Protein AF-A0AAP0J6S5-F1 (afdb_monomer)

Foldseek 3Di:
DQWDWDADDDDDDADDQDDLVPDPDDDPVSVVSVLSNQVVVLVLVQLQCQLVVPPDDRPCVSDPNSVVCVCVQAHAHDHDDDQDADPDPVGPVVRVVSVVSVVSNVSRDYDHDTDIDRPPVRVVVVVVVVVVVVVVVVVVVPPPPCDPVNVVVVVVVVVVVVVVVVVVVVVVVVVVVVVVVVVVVVVVVPPDDDDDDPPPPPPDDDPDPDDPDDDDDPDDPDDDDDDD

pLDDT: mean 77.02, std 19.6, range [33.53, 97.12]

Nearest PDB structures (foldseek):
  2kin-assembly1_B  TM=8.429E-01  e=1.029E-07  Rattus norvegicus
  3kin-assembly1_B  TM=7.339E-01  e=3.667E-08  Rattus norvegicus
  2y65-assembly3_D  TM=8.883E-01  e=2.277E-06  Drosophila melanogaster
  7wrg-assembly2_B  TM=6.174E-01  e=8.651E-07  Caenorhabditis elegans
  7wrg-assembly1_A  TM=5.533E-01  e=3.740E-07  Caenorhabditis elegans

Solvent-accessible surface area (backbone atoms only — not comparable to full-atom values): 14388 Å² total; per-residue (Å²): 135,66,61,39,80,60,81,89,80,89,87,83,88,76,78,82,89,70,59,63,89,78,49,96,56,66,69,73,56,36,58,51,41,52,57,59,46,46,37,56,51,49,44,56,49,42,36,54,42,48,33,66,69,57,92,65,94,71,67,37,78,82,25,74,62,37,49,72,42,39,42,54,63,57,25,64,29,88,69,85,85,88,85,88,72,60,91,50,81,93,35,48,69,58,34,51,52,53,52,55,48,49,62,31,47,72,50,43,63,54,58,63,68,88,45,72,41,67,30,68,72,52,45,51,56,48,53,52,51,51,50,54,52,51,52,50,53,55,61,69,61,54,83,76,77,66,45,76,62,52,59,51,49,50,54,54,47,52,53,50,49,57,52,50,52,54,51,52,51,52,53,49,52,51,50,51,53,53,48,52,50,50,51,54,51,55,62,64,61,69,80,66,83,96,83,84,89,87,77,84,87,80,82,81,78,73,81,70,83,79,73,89,71,92,76,82,83,90,74,85,81,81,81,82,80,83,82,130

Organism: NCBI:txid152371

InterPro domains:
  IPR001752 Kinesin motor domain [PF00225] (9-108)
  IPR001752 Kinesin motor domain [PR00380] (8-26)
  IPR001752 Kinesin motor domain [PR00380] (58-79)
  IPR001752 Kinesin motor domain [PS50067] (1-108)
  IPR001752 Kinesin motor domain [SM00129] (1-116)
  IPR027417 P-loop containing nucleoside triphosphate hydrolase [SSF52540] (9-139)
  IPR027640 Kinesin-like protein [PTHR47968] (10-186)
  IPR036961 Kinesin motor domain superfamily [G3DSA:3.40.850.10] (3-139)

Structure (mmCIF, N/CA/C/O backbone):
data_AF-A0AAP0J6S5-F1
#
_entry.id   AF-A0AAP0J6S5-F1
#
loop_
_atom_site.group_PDB
_atom_site.id
_atom_site.type_symbol
_atom_site.label_atom_id
_atom_site.label_alt_id
_atom_site.label_comp_id
_atom_site.label_asym_id
_atom_site.label_entity_id
_atom_site.label_seq_id
_atom_site.pdbx_PDB_ins_code
_atom_site.Cartn_x
_atom_site.Cartn_y
_atom_site.Cartn_z
_atom_site.occupancy
_atom_site.B_iso_or_equiv
_atom_site.auth_seq_id
_atom_site.auth_comp_id
_atom_site.auth_asym_id
_atom_site.auth_atom_id
_atom_site.pdbx_PDB_model_num
ATOM 1 N N . MET A 1 1 ? -30.352 -10.388 6.820 1.00 52.00 1 MET A N 1
ATOM 2 C CA . MET A 1 1 ? -28.940 -9.959 6.721 1.00 52.00 1 MET A CA 1
ATOM 3 C C . MET A 1 1 ? -28.949 -8.515 6.241 1.00 52.00 1 MET A C 1
ATOM 5 O O . MET A 1 1 ? -29.496 -8.277 5.178 1.00 52.00 1 MET A O 1
ATOM 9 N N . ASN A 1 2 ? -28.459 -7.559 7.039 1.00 66.94 2 ASN A N 1
ATOM 10 C CA . ASN A 1 2 ? -28.538 -6.112 6.738 1.00 66.94 2 ASN A CA 1
ATOM 11 C C . ASN A 1 2 ? -27.179 -5.512 6.313 1.00 66.94 2 ASN A C 1
ATOM 13 O O . ASN A 1 2 ? -26.946 -4.315 6.504 1.00 66.94 2 ASN A O 1
ATOM 17 N N . GLY A 1 3 ? -26.273 -6.357 5.817 1.00 71.44 3 GLY A N 1
ATOM 18 C CA . GLY A 1 3 ? -24.952 -5.948 5.349 1.00 71.44 3 GLY A CA 1
ATOM 19 C C . GLY A 1 3 ? -24.980 -5.514 3.884 1.00 71.44 3 GLY A C 1
ATOM 20 O O . GLY A 1 3 ? -25.708 -6.101 3.086 1.00 71.44 3 GLY A O 1
ATOM 21 N N . VAL A 1 4 ? -24.193 -4.495 3.556 1.00 79.94 4 VAL A N 1
ATOM 22 C CA . VAL A 1 4 ? -23.839 -4.064 2.200 1.00 79.94 4 VAL A CA 1
ATOM 23 C C . VAL A 1 4 ? -22.389 -4.476 1.960 1.00 79.94 4 VAL A C 1
ATOM 25 O O . VAL A 1 4 ? -21.568 -4.433 2.876 1.00 79.94 4 VAL A O 1
ATOM 28 N N . PHE A 1 5 ? -22.088 -4.916 0.743 1.00 84.06 5 PHE A N 1
ATOM 29 C CA . PHE A 1 5 ? -20.724 -5.234 0.337 1.00 84.06 5 PHE A CA 1
ATOM 30 C C . PHE A 1 5 ? -20.047 -3.974 -0.193 1.00 84.06 5 PHE A C 1
ATOM 32 O O . PHE A 1 5 ? -20.590 -3.322 -1.085 1.00 84.06 5 PHE A O 1
ATOM 39 N N . GLU A 1 6 ? -18.867 -3.657 0.332 1.00 80.31 6 GLU A N 1
ATOM 40 C CA . GLU A 1 6 ? -18.033 -2.565 -0.173 1.00 80.31 6 GLU A CA 1
ATOM 41 C C . GLU A 1 6 ? -16.698 -3.118 -0.674 1.00 80.31 6 GLU A C 1
ATOM 43 O O . GLU A 1 6 ? -15.932 -3.726 0.070 1.00 80.31 6 GLU A O 1
ATOM 48 N N . GLU A 1 7 ? -16.397 -2.890 -1.948 1.00 80.69 7 GLU A N 1
ATOM 49 C CA . GLU A 1 7 ? -15.140 -3.308 -2.576 1.00 80.69 7 GLU A CA 1
ATOM 50 C C . GLU A 1 7 ? -14.433 -2.056 -3.121 1.00 80.69 7 GLU A C 1
ATOM 52 O O . GLU A 1 7 ? -14.714 -1.629 -4.244 1.00 80.69 7 GLU A O 1
ATOM 57 N N . PRO A 1 8 ? -13.552 -1.416 -2.328 1.00 83.31 8 PRO A N 1
ATOM 58 C CA . PRO A 1 8 ? -12.751 -0.291 -2.795 1.00 83.31 8 PRO A CA 1
ATOM 59 C C . PRO A 1 8 ? -11.828 -0.713 -3.944 1.00 83.31 8 PRO A C 1
ATOM 61 O O . PRO A 1 8 ? -11.165 -1.750 -3.870 1.00 83.31 8 PRO A O 1
ATOM 64 N N . MET A 1 9 ? -11.763 0.102 -4.998 1.00 90.19 9 MET A N 1
ATOM 65 C CA . MET A 1 9 ? -10.881 -0.117 -6.145 1.00 90.19 9 MET A CA 1
ATOM 66 C C . MET A 1 9 ? -9.975 1.096 -6.344 1.00 90.19 9 MET A C 1
ATOM 68 O O . MET A 1 9 ? -10.454 2.190 -6.638 1.00 90.19 9 MET A O 1
ATOM 72 N N . ASP A 1 10 ? -8.666 0.870 -6.237 1.00 90.12 10 ASP A N 1
ATOM 73 C CA . ASP A 1 10 ? -7.646 1.905 -6.382 1.00 90.12 10 ASP A CA 1
ATOM 74 C C . ASP A 1 10 ? -6.840 1.700 -7.671 1.00 90.12 10 ASP A C 1
ATOM 76 O O . ASP A 1 10 ? -6.239 0.644 -7.883 1.00 90.12 10 ASP A O 1
ATOM 80 N N . PHE A 1 11 ? -6.770 2.737 -8.510 1.00 93.94 11 PHE A N 1
ATOM 81 C CA . PHE A 1 11 ? -5.837 2.814 -9.636 1.00 93.94 11 PHE A CA 1
ATOM 82 C C . PHE A 1 11 ? -4.766 3.852 -9.330 1.00 93.94 11 PHE A C 1
ATOM 84 O O . PHE A 1 11 ? -5.070 5.011 -9.051 1.00 93.94 11 PHE A O 1
ATOM 91 N N . VAL A 1 12 ? -3.505 3.431 -9.379 1.00 93.31 12 VAL A N 1
ATOM 92 C CA . VAL A 1 12 ? -2.375 4.250 -8.942 1.00 93.31 12 VAL A CA 1
ATOM 93 C C . VAL A 1 12 ? -1.358 4.327 -10.065 1.00 93.31 12 VAL A C 1
ATOM 95 O O . VAL A 1 12 ? -0.758 3.314 -10.421 1.00 93.31 12 VAL A O 1
ATOM 98 N N . ASP A 1 13 ? -1.144 5.533 -10.582 1.00 93.81 13 ASP A N 1
ATOM 99 C CA . ASP A 1 13 ? -0.024 5.826 -11.469 1.00 93.81 13 ASP A CA 1
ATOM 100 C C . ASP A 1 13 ? 1.148 6.370 -10.645 1.00 93.81 13 ASP A C 1
ATOM 102 O O . ASP A 1 13 ? 0.997 7.300 -9.844 1.00 93.81 13 ASP A O 1
ATOM 106 N N . LEU A 1 14 ? 2.305 5.729 -10.779 1.00 91.50 14 LEU A N 1
ATOM 107 C CA . LEU A 1 14 ? 3.487 6.027 -9.982 1.00 91.50 14 LEU A CA 1
ATOM 108 C C . LEU A 1 14 ? 4.454 6.898 -10.777 1.00 91.50 14 LEU A C 1
ATOM 110 O O . LEU A 1 14 ? 4.593 6.772 -11.989 1.00 91.50 14 LEU A O 1
ATOM 114 N N . ALA A 1 15 ? 5.186 7.750 -10.064 1.00 87.94 15 ALA A N 1
ATOM 115 C CA . ALA A 1 15 ? 6.284 8.489 -10.666 1.00 87.94 15 ALA A CA 1
ATOM 116 C C . ALA A 1 15 ? 7.385 7.546 -11.193 1.00 87.94 15 ALA A C 1
ATOM 118 O O . ALA A 1 15 ? 7.470 6.375 -10.812 1.00 87.94 15 ALA A O 1
ATOM 119 N N . GLY A 1 16 ? 8.257 8.091 -12.041 1.00 85.69 16 GLY A N 1
ATOM 120 C CA . GLY A 1 16 ? 9.402 7.373 -12.589 1.00 85.69 16 GLY A CA 1
ATOM 121 C C . GLY A 1 16 ? 10.309 6.781 -11.503 1.00 85.69 16 GLY A C 1
ATOM 122 O O . GLY A 1 16 ? 10.611 7.424 -10.496 1.00 85.69 16 GLY A O 1
ATOM 123 N N . SER A 1 17 ? 10.728 5.526 -11.695 1.00 86.75 17 SER A N 1
ATOM 124 C CA . SER A 1 17 ? 11.595 4.795 -10.760 1.00 86.75 17 SER A CA 1
ATOM 125 C C . SER A 1 17 ? 13.089 5.068 -10.965 1.00 86.75 17 SER A C 1
ATOM 127 O O . SER A 1 17 ? 13.929 4.459 -10.295 1.00 86.75 17 SER A O 1
ATOM 129 N N . GLU A 1 18 ? 13.444 5.923 -11.922 1.00 83.25 18 GLU A N 1
ATOM 130 C CA . GLU A 1 18 ? 14.817 6.328 -12.180 1.00 83.25 18 GLU A CA 1
ATOM 131 C C . GLU A 1 18 ? 15.429 7.087 -10.999 1.00 83.25 18 GLU A C 1
ATOM 133 O O . GLU A 1 18 ? 14.759 7.693 -10.163 1.00 83.25 18 GLU A O 1
ATOM 138 N N . ARG A 1 19 ? 16.760 7.057 -10.917 1.00 74.81 19 ARG A N 1
ATOM 139 C CA . ARG A 1 19 ? 17.467 7.747 -9.837 1.00 74.81 19 ARG A CA 1
ATOM 140 C C . ARG A 1 19 ? 17.527 9.237 -10.138 1.00 74.81 19 ARG A C 1
ATOM 142 O O . ARG A 1 19 ? 17.891 9.621 -11.245 1.00 74.81 19 ARG A O 1
ATOM 149 N N . ALA A 1 20 ? 17.328 10.070 -9.116 1.00 69.06 20 ALA A N 1
ATOM 150 C CA . ALA A 1 20 ? 17.475 11.523 -9.228 1.00 69.06 20 ALA A CA 1
ATOM 151 C C . ALA A 1 20 ? 18.834 11.951 -9.825 1.00 69.06 20 ALA A C 1
ATOM 153 O O . ALA A 1 20 ? 18.895 12.915 -10.581 1.00 69.06 20 ALA A O 1
ATOM 154 N N . SER A 1 21 ? 19.910 11.197 -9.565 1.00 67.06 21 SER A N 1
ATOM 155 C CA . SER A 1 21 ? 21.246 11.440 -10.133 1.00 67.06 21 SER A CA 1
ATOM 156 C C . SER A 1 21 ? 21.330 11.284 -11.657 1.00 67.06 21 SER A C 1
ATOM 158 O O . SER A 1 21 ? 22.304 11.718 -12.257 1.00 67.06 21 SER A O 1
ATOM 160 N N . GLN A 1 22 ? 20.352 10.623 -12.278 1.00 65.38 22 GLN A N 1
ATOM 161 C CA . GLN A 1 22 ? 20.253 10.458 -13.731 1.00 65.38 22 GLN A CA 1
ATOM 162 C C . GLN A 1 22 ? 19.410 11.562 -14.376 1.00 65.38 22 GLN A C 1
ATOM 164 O O . GLN A 1 22 ? 19.330 11.648 -15.599 1.00 65.38 22 GLN A O 1
ATOM 169 N N . THR A 1 23 ? 18.788 12.414 -13.562 1.00 64.88 23 THR A N 1
ATOM 170 C CA . THR A 1 23 ? 18.018 13.552 -14.044 1.00 64.88 23 THR A CA 1
ATOM 171 C C . THR A 1 23 ? 18.924 14.776 -14.151 1.00 64.88 23 THR A C 1
ATOM 173 O O . THR A 1 23 ? 19.701 15.066 -13.246 1.00 64.88 23 THR A O 1
ATOM 176 N N . LEU A 1 24 ? 18.829 15.523 -15.254 1.00 63.59 24 LEU A N 1
ATOM 177 C CA . LEU A 1 24 ? 19.606 16.753 -15.488 1.00 63.59 24 LEU A CA 1
ATOM 178 C C . LEU A 1 24 ? 19.031 17.969 -14.730 1.00 63.59 24 LEU A C 1
ATOM 180 O O . LEU A 1 24 ? 19.236 19.117 -15.121 1.00 63.59 24 LEU A O 1
ATOM 184 N N . TYR A 1 25 ? 18.252 17.736 -13.673 1.00 65.88 25 TYR A N 1
ATOM 185 C CA . TYR A 1 25 ? 17.542 18.788 -12.960 1.00 65.88 25 TYR A CA 1
ATOM 186 C C . TYR A 1 25 ? 18.416 19.382 -11.848 1.00 65.88 25 TYR A C 1
ATOM 188 O O . TYR A 1 25 ? 18.930 18.666 -10.993 1.00 65.88 25 TYR A O 1
ATOM 196 N N . ALA A 1 26 ? 18.549 20.710 -11.831 1.00 62.62 26 ALA A N 1
ATOM 197 C CA . ALA A 1 26 ? 19.260 21.461 -10.795 1.00 62.62 26 ALA A CA 1
ATOM 198 C C . ALA A 1 26 ? 18.294 22.306 -9.938 1.00 62.62 26 ALA A C 1
ATOM 200 O O . ALA A 1 26 ? 17.164 22.597 -10.337 1.00 62.62 26 ALA A O 1
ATOM 201 N N . GLY A 1 27 ? 18.739 22.718 -8.746 1.00 70.44 27 GLY A N 1
ATOM 202 C CA . GLY A 1 27 ? 18.007 23.656 -7.886 1.00 70.44 27 GLY A CA 1
ATOM 203 C C . GLY A 1 27 ? 16.725 23.081 -7.265 1.00 70.44 27 GLY A C 1
ATOM 204 O O . GLY A 1 27 ? 16.719 21.968 -6.742 1.00 70.44 27 GLY A O 1
ATOM 205 N N . ALA A 1 28 ? 15.627 23.845 -7.289 1.00 65.06 28 ALA A N 1
ATOM 206 C CA . ALA A 1 28 ? 14.345 23.453 -6.682 1.00 65.06 28 ALA A CA 1
ATOM 207 C C . ALA A 1 28 ? 13.792 22.124 -7.235 1.00 65.06 28 ALA A C 1
ATOM 209 O O . ALA A 1 28 ? 13.224 21.326 -6.493 1.00 65.06 28 ALA A O 1
ATOM 210 N N . ARG A 1 29 ? 14.058 21.844 -8.513 1.00 64.88 29 ARG A N 1
ATOM 211 C CA . ARG A 1 29 ? 13.610 20.639 -9.221 1.00 64.88 29 ARG A CA 1
ATOM 212 C C . ARG A 1 29 ? 14.352 19.371 -8.768 1.00 64.88 29 ARG A C 1
ATOM 214 O O . ARG A 1 29 ? 13.785 18.284 -8.782 1.00 64.88 29 ARG A O 1
ATOM 221 N N . LEU A 1 30 ? 15.581 19.514 -8.260 1.00 68.12 30 LEU A N 1
ATOM 222 C CA . LEU A 1 30 ? 16.316 18.427 -7.598 1.00 68.12 30 LEU A CA 1
ATOM 223 C C . LEU A 1 30 ? 15.739 18.117 -6.205 1.00 68.12 30 LEU A C 1
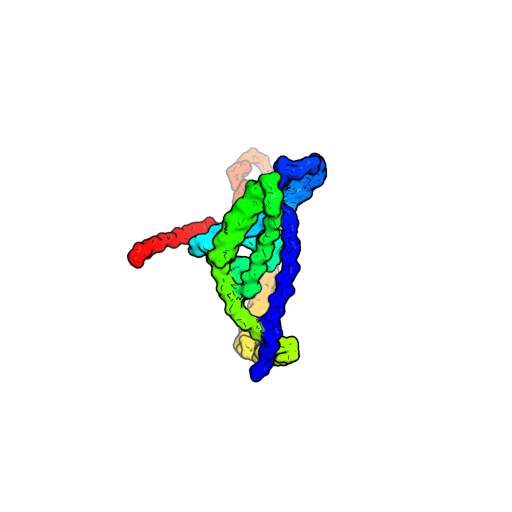ATOM 225 O O . LEU A 1 30 ? 15.627 16.950 -5.827 1.00 68.12 30 LEU A O 1
ATOM 229 N N . LYS A 1 31 ? 15.335 19.149 -5.445 1.00 65.31 31 LYS A N 1
ATOM 230 C CA . LYS A 1 31 ? 14.658 18.970 -4.144 1.00 65.31 31 LYS A CA 1
ATOM 231 C C . LYS A 1 31 ? 13.307 18.269 -4.307 1.00 65.31 31 LYS A C 1
ATOM 233 O O . LYS A 1 31 ? 12.992 17.372 -3.529 1.00 65.31 31 LYS A O 1
ATOM 238 N N . GLU A 1 32 ? 12.546 18.628 -5.337 1.00 64.94 32 GLU A N 1
ATOM 239 C CA . GLU A 1 32 ? 11.303 17.943 -5.706 1.00 64.94 32 GLU A CA 1
ATOM 240 C C . GLU A 1 32 ? 11.559 16.480 -6.108 1.00 64.94 32 GLU A C 1
ATOM 242 O O . GLU A 1 32 ? 10.940 15.572 -5.552 1.00 64.94 32 GLU A O 1
ATOM 247 N N . GLY A 1 33 ? 12.554 16.228 -6.969 1.00 61.94 33 GLY A N 1
ATOM 248 C CA . GLY A 1 33 ? 12.959 14.874 -7.365 1.00 61.94 33 GLY A CA 1
ATOM 249 C C . GLY A 1 33 ? 13.375 13.983 -6.186 1.00 61.94 33 GLY A C 1
ATOM 250 O O . GLY A 1 33 ? 13.094 12.783 -6.183 1.00 61.94 33 GLY A O 1
ATOM 251 N N . CYS A 1 34 ? 13.973 14.564 -5.140 1.00 64.19 34 CYS A N 1
ATOM 252 C CA . CYS A 1 34 ? 14.300 13.859 -3.898 1.00 64.19 34 CYS A CA 1
ATOM 253 C C . CYS A 1 34 ? 13.039 13.412 -3.133 1.00 64.19 34 CYS A C 1
ATOM 255 O O . CYS A 1 34 ? 12.964 12.272 -2.670 1.00 64.19 34 CYS A O 1
ATOM 257 N N . HIS A 1 35 ? 12.015 14.269 -3.045 1.00 65.44 35 HIS A N 1
ATOM 258 C CA . HIS A 1 35 ? 10.742 13.914 -2.411 1.00 65.44 35 HIS A CA 1
ATOM 259 C C . HIS A 1 35 ? 9.949 12.873 -3.209 1.00 65.44 35 HIS A C 1
ATOM 261 O O . HIS A 1 35 ? 9.393 11.958 -2.598 1.00 65.44 35 HIS A O 1
ATOM 267 N N . ILE A 1 36 ? 9.947 12.966 -4.543 1.00 67.25 36 ILE A N 1
ATOM 268 C CA . ILE A 1 36 ? 9.344 11.966 -5.441 1.00 67.25 36 ILE A CA 1
ATOM 269 C C . ILE A 1 36 ? 10.031 10.606 -5.261 1.00 67.25 36 ILE A C 1
ATOM 271 O O . ILE A 1 36 ? 9.375 9.585 -5.067 1.00 67.25 36 ILE A O 1
ATOM 275 N N . SER A 1 37 ? 11.364 10.599 -5.224 1.00 72.75 37 SER A N 1
ATOM 276 C CA . SER A 1 37 ? 12.141 9.373 -5.022 1.00 72.75 37 SER A CA 1
ATOM 277 C C . SER A 1 37 ? 11.897 8.750 -3.645 1.00 72.75 37 SER A C 1
ATOM 279 O O . SER A 1 37 ? 12.015 7.535 -3.488 1.00 72.75 37 SER A O 1
ATOM 281 N N . ARG A 1 38 ? 11.540 9.554 -2.632 1.00 83.50 38 ARG A N 1
ATOM 282 C CA . ARG A 1 38 ? 11.336 9.058 -1.267 1.00 83.50 38 ARG A CA 1
ATOM 283 C C . ARG A 1 38 ? 10.159 8.093 -1.171 1.00 83.50 38 ARG A C 1
ATOM 285 O O . ARG A 1 38 ? 10.312 7.043 -0.558 1.00 83.50 38 ARG A O 1
ATOM 292 N N . SER A 1 39 ? 9.013 8.405 -1.778 1.00 88.38 39 SER A N 1
ATOM 293 C CA . SER A 1 39 ? 7.841 7.518 -1.723 1.00 88.38 39 SER A CA 1
ATOM 294 C C . SER A 1 39 ? 8.091 6.185 -2.434 1.00 88.38 39 SER A C 1
ATOM 296 O O . SER A 1 39 ? 7.756 5.134 -1.886 1.00 88.38 39 SER A O 1
ATOM 298 N N . LEU A 1 40 ? 8.746 6.206 -3.599 1.00 90.25 40 LEU A N 1
ATOM 299 C CA . LEU A 1 40 ? 9.109 4.996 -4.346 1.00 90.25 40 LEU A CA 1
ATOM 300 C C . LEU A 1 40 ? 10.189 4.169 -3.640 1.00 90.25 40 LEU A C 1
ATOM 302 O O . LEU A 1 40 ? 10.123 2.939 -3.634 1.00 90.25 40 LEU A O 1
ATOM 306 N N . LEU A 1 41 ? 11.154 4.818 -2.981 1.00 90.62 41 LEU A N 1
ATOM 307 C CA . LEU A 1 41 ? 12.152 4.132 -2.160 1.00 90.62 41 LEU A CA 1
ATOM 308 C C . LEU A 1 41 ? 11.505 3.432 -0.958 1.00 90.62 41 LEU A C 1
ATOM 310 O O . LEU A 1 41 ? 11.811 2.267 -0.677 1.00 90.62 41 LEU A O 1
ATOM 314 N N . THR A 1 42 ? 10.592 4.115 -0.261 1.00 93.50 42 THR A N 1
ATOM 315 C CA . THR A 1 42 ? 9.818 3.517 0.833 1.00 93.50 42 THR A CA 1
ATOM 316 C C . THR A 1 42 ? 8.989 2.341 0.319 1.00 93.50 42 THR A C 1
ATOM 318 O O . THR A 1 42 ? 9.027 1.268 0.921 1.00 93.50 42 THR A O 1
ATOM 321 N N . LEU A 1 43 ? 8.316 2.490 -0.828 1.00 94.94 43 LEU A N 1
ATOM 322 C CA . LEU A 1 43 ? 7.554 1.416 -1.468 1.00 94.94 43 LEU A CA 1
ATOM 323 C C . LEU A 1 43 ? 8.436 0.192 -1.765 1.00 94.94 43 LEU A C 1
ATOM 325 O O . LEU A 1 43 ? 8.105 -0.922 -1.360 1.00 94.94 43 LEU A O 1
ATOM 329 N N . GLY A 1 44 ? 9.598 0.392 -2.393 1.00 94.44 44 GLY A N 1
ATOM 330 C CA . GLY A 1 44 ? 10.562 -0.678 -2.663 1.00 94.44 44 GLY A CA 1
ATOM 331 C C . GLY A 1 44 ? 11.074 -1.369 -1.396 1.00 94.44 44 GLY A C 1
ATOM 332 O O . GLY A 1 44 ? 11.288 -2.585 -1.385 1.00 94.44 44 GLY A O 1
ATOM 333 N N . THR A 1 45 ? 11.233 -0.613 -0.309 1.00 94.50 45 THR A N 1
ATOM 334 C CA . THR A 1 45 ? 11.634 -1.143 1.003 1.00 94.50 45 THR A CA 1
ATOM 335 C C . THR A 1 45 ? 10.536 -2.007 1.619 1.00 94.50 45 THR A C 1
ATOM 337 O O . THR A 1 45 ? 10.826 -3.098 2.111 1.00 94.50 45 THR A O 1
ATOM 340 N N . ILE A 1 46 ? 9.283 -1.550 1.570 1.00 95.69 46 ILE A N 1
ATOM 341 C CA . ILE A 1 46 ? 8.116 -2.284 2.075 1.00 95.69 46 ILE A CA 1
ATOM 342 C C . ILE A 1 46 ? 7.943 -3.595 1.316 1.00 95.69 46 ILE A C 1
ATOM 344 O O . ILE A 1 46 ? 7.920 -4.650 1.945 1.00 95.69 46 ILE A O 1
ATOM 348 N N . ILE A 1 47 ? 7.931 -3.549 -0.020 1.00 95.94 47 ILE A N 1
ATOM 349 C CA . ILE A 1 47 ? 7.814 -4.742 -0.869 1.00 95.94 47 ILE A CA 1
ATOM 350 C C . ILE A 1 47 ? 8.886 -5.774 -0.516 1.00 95.94 47 ILE A C 1
ATOM 352 O O . ILE A 1 47 ? 8.579 -6.943 -0.319 1.00 95.94 47 ILE A O 1
ATOM 356 N N . ARG A 1 48 ? 10.143 -5.348 -0.351 1.00 94.69 48 ARG A N 1
ATOM 357 C CA . ARG A 1 48 ? 11.254 -6.250 -0.008 1.00 94.69 48 ARG A CA 1
ATOM 358 C C . ARG A 1 48 ? 11.164 -6.830 1.405 1.00 94.69 48 ARG A C 1
ATOM 360 O O . ARG A 1 48 ? 11.712 -7.903 1.660 1.00 94.69 48 ARG A O 1
ATOM 367 N N . LYS A 1 49 ? 10.566 -6.102 2.351 1.00 95.06 49 LYS A N 1
ATOM 368 C CA . LYS A 1 49 ? 10.330 -6.607 3.711 1.00 95.06 49 LYS A CA 1
ATOM 369 C C . LYS A 1 49 ? 9.211 -7.645 3.708 1.00 95.06 49 LYS A C 1
ATOM 371 O O . LYS A 1 49 ? 9.406 -8.727 4.259 1.00 95.06 49 LYS A O 1
ATOM 376 N N . LEU A 1 50 ? 8.100 -7.324 3.048 1.00 94.69 50 LEU A N 1
ATOM 377 C CA . LEU A 1 50 ? 6.931 -8.192 2.933 1.00 94.69 50 LEU A CA 1
ATOM 378 C C . LEU A 1 50 ? 7.244 -9.474 2.154 1.00 94.69 50 LEU A C 1
ATOM 380 O O . LEU A 1 50 ? 6.887 -10.554 2.607 1.00 94.69 50 LEU A O 1
ATOM 384 N N . SER A 1 51 ? 7.996 -9.377 1.054 1.00 94.19 51 SER A N 1
ATOM 385 C CA . SER A 1 51 ? 8.352 -10.527 0.210 1.00 94.19 51 SER A CA 1
ATOM 386 C C . SER A 1 51 ? 9.169 -11.598 0.930 1.00 94.19 51 SER A C 1
ATOM 388 O O . SER A 1 51 ? 9.193 -12.752 0.525 1.00 94.19 51 SER A O 1
ATOM 390 N N . LYS A 1 52 ? 9.875 -11.222 2.000 1.00 89.56 52 LYS A N 1
ATOM 391 C CA . LYS A 1 52 ? 10.691 -12.141 2.802 1.00 89.56 52 LYS A CA 1
ATOM 392 C C . LYS A 1 52 ? 9.934 -12.729 3.992 1.00 89.56 52 LYS A C 1
ATOM 394 O O . LYS A 1 52 ? 10.567 -13.404 4.798 1.00 89.56 52 LYS A O 1
ATOM 399 N N . GLY A 1 53 ? 8.649 -12.403 4.162 1.00 81.62 53 GLY A N 1
ATOM 400 C CA . GLY A 1 53 ? 7.859 -12.815 5.326 1.00 81.62 53 GLY A CA 1
ATOM 401 C C . GLY A 1 53 ? 8.492 -12.398 6.656 1.00 81.62 53 GLY A C 1
ATOM 402 O O . GLY A 1 53 ? 8.369 -13.104 7.652 1.00 81.62 53 GLY A O 1
ATOM 403 N N . ARG A 1 54 ? 9.257 -11.295 6.681 1.00 75.25 54 ARG A N 1
ATOM 404 C CA . ARG A 1 54 ? 9.951 -10.870 7.902 1.00 75.25 54 ARG A CA 1
ATOM 405 C C . ARG A 1 54 ? 8.940 -10.294 8.885 1.00 75.25 54 ARG A C 1
ATOM 407 O O . ARG A 1 54 ? 8.421 -9.204 8.657 1.00 75.25 54 ARG A O 1
ATOM 414 N N . ASN A 1 55 ? 8.751 -10.984 10.006 1.00 68.75 55 ASN A N 1
ATOM 415 C CA . ASN A 1 55 ? 7.975 -10.494 11.140 1.00 68.75 55 ASN A CA 1
ATOM 416 C C . ASN A 1 55 ? 8.719 -9.316 11.783 1.00 68.75 55 ASN A C 1
ATOM 418 O O . ASN A 1 55 ? 9.668 -9.490 12.543 1.00 68.75 55 ASN A O 1
ATOM 422 N N . GLY A 1 56 ? 8.335 -8.099 11.416 1.00 86.19 56 GLY A N 1
ATOM 423 C CA . GLY A 1 56 ? 8.934 -6.876 11.927 1.00 86.19 56 GLY A CA 1
ATOM 424 C C . GLY A 1 56 ? 8.190 -5.642 11.438 1.00 86.19 56 GLY A C 1
ATOM 425 O O . GLY A 1 56 ? 7.283 -5.726 10.612 1.00 86.19 56 GLY A O 1
ATOM 426 N N . HIS A 1 57 ? 8.583 -4.474 11.944 1.00 93.44 57 HIS A N 1
ATOM 427 C CA . HIS A 1 57 ? 7.924 -3.224 11.586 1.00 93.44 57 HIS A CA 1
ATOM 428 C C . HIS A 1 57 ? 8.037 -2.924 10.077 1.00 93.44 57 HIS A C 1
ATOM 430 O O . HIS A 1 57 ? 9.142 -2.782 9.522 1.00 93.44 57 HIS A O 1
ATOM 436 N N . ILE A 1 58 ? 6.877 -2.793 9.428 1.00 94.69 58 ILE A N 1
ATOM 437 C CA . ILE A 1 58 ? 6.745 -2.347 8.042 1.00 94.69 58 ILE A CA 1
ATOM 438 C C . ILE A 1 58 ? 6.488 -0.830 8.038 1.00 94.69 58 ILE A C 1
ATOM 440 O O . ILE A 1 58 ? 5.484 -0.379 8.592 1.00 94.69 58 ILE A O 1
ATOM 444 N N . PRO A 1 59 ? 7.373 -0.026 7.426 1.00 94.75 59 PRO A N 1
ATOM 445 C CA . PRO A 1 59 ? 7.360 1.427 7.563 1.00 94.75 59 PRO A CA 1
ATOM 446 C C . PRO A 1 59 ? 6.355 2.108 6.615 1.00 94.75 59 PRO A C 1
ATOM 448 O O . PRO A 1 59 ? 6.712 2.988 5.835 1.00 94.75 59 PRO A O 1
ATOM 451 N N . TYR A 1 60 ? 5.072 1.729 6.662 1.00 95.56 60 TYR A N 1
ATOM 452 C CA . TYR A 1 60 ? 4.032 2.352 5.822 1.00 95.56 60 TYR A CA 1
ATOM 453 C C . TYR A 1 60 ? 3.930 3.868 6.032 1.00 95.56 60 TYR A C 1
ATOM 455 O O . TYR A 1 60 ? 3.545 4.595 5.117 1.00 95.56 60 TYR A O 1
ATOM 463 N N . ARG A 1 61 ? 4.306 4.351 7.223 1.00 95.44 61 ARG A N 1
ATOM 464 C CA . ARG A 1 61 ? 4.213 5.760 7.625 1.00 95.44 61 ARG A CA 1
ATOM 465 C C . ARG A 1 61 ? 5.330 6.653 7.079 1.00 95.44 61 ARG A C 1
ATOM 467 O O . ARG A 1 61 ? 5.167 7.869 7.117 1.00 95.44 61 ARG A O 1
ATOM 474 N N . ASP A 1 62 ? 6.406 6.087 6.536 1.00 93.38 62 ASP A N 1
ATOM 475 C CA . ASP A 1 62 ? 7.562 6.860 6.054 1.00 93.38 62 ASP A CA 1
ATOM 476 C C . ASP A 1 62 ? 7.241 7.675 4.785 1.00 93.38 62 ASP A C 1
ATOM 478 O O . ASP A 1 62 ? 7.945 8.633 4.448 1.00 93.38 62 ASP A O 1
ATOM 482 N N . SER A 1 63 ? 6.145 7.346 4.090 1.00 93.31 63 SER A N 1
ATOM 483 C CA . SER A 1 63 ? 5.618 8.150 2.989 1.00 93.31 63 SER A CA 1
ATOM 484 C C . SER A 1 63 ? 4.087 8.199 2.984 1.00 93.31 63 SER A C 1
ATOM 486 O O . SER A 1 63 ? 3.414 7.259 3.404 1.00 93.31 63 SER A O 1
ATOM 488 N N . LYS A 1 64 ? 3.515 9.298 2.469 1.00 92.38 64 LYS A N 1
ATOM 489 C CA . LYS A 1 64 ? 2.055 9.432 2.309 1.00 92.38 64 LYS A CA 1
ATOM 490 C C . LYS A 1 64 ? 1.493 8.369 1.360 1.00 92.38 64 LYS A C 1
ATOM 492 O O . LYS A 1 64 ? 0.464 7.781 1.666 1.00 92.38 64 LYS A O 1
ATOM 497 N N . LEU A 1 65 ? 2.202 8.090 0.262 1.00 92.62 65 LEU A N 1
ATOM 498 C CA . LEU A 1 65 ? 1.825 7.075 -0.725 1.00 92.62 65 LEU A CA 1
ATOM 499 C C . LEU A 1 65 ? 1.665 5.702 -0.067 1.00 92.62 65 LEU A C 1
ATOM 501 O O . LEU A 1 65 ? 0.613 5.086 -0.151 1.00 92.62 65 LEU A O 1
ATOM 505 N N . THR A 1 66 ? 2.690 5.243 0.648 1.00 94.19 66 THR A N 1
ATOM 506 C CA . THR A 1 66 ? 2.681 3.915 1.279 1.00 94.19 66 THR A CA 1
ATOM 507 C C . THR A 1 66 ? 1.686 3.805 2.426 1.00 94.19 66 THR A C 1
ATOM 509 O O . THR A 1 66 ? 1.264 2.701 2.749 1.00 94.19 66 THR A O 1
ATOM 512 N N . ARG A 1 67 ? 1.282 4.933 3.020 1.00 94.44 67 ARG A N 1
ATOM 513 C CA . ARG A 1 67 ? 0.219 4.974 4.026 1.00 94.44 67 ARG A CA 1
ATOM 514 C C . ARG A 1 67 ? -1.160 4.787 3.402 1.00 94.44 67 ARG A C 1
ATOM 516 O O . ARG A 1 67 ? -1.984 4.097 3.985 1.00 94.44 67 ARG A O 1
ATOM 523 N N . ILE A 1 68 ? -1.391 5.383 2.234 1.00 93.38 68 ILE A N 1
ATOM 524 C CA . ILE A 1 68 ? -2.630 5.194 1.469 1.00 93.38 68 ILE A CA 1
ATOM 525 C C . ILE A 1 68 ? -2.709 3.747 0.966 1.00 93.38 68 ILE A C 1
ATOM 527 O O . ILE A 1 68 ? -3.720 3.089 1.153 1.00 93.38 68 ILE A O 1
ATOM 531 N N . LEU A 1 69 ? -1.606 3.211 0.432 1.00 93.75 69 LEU A N 1
ATOM 532 C CA . LEU A 1 69 ? -1.543 1.859 -0.143 1.00 93.75 69 LEU A CA 1
ATOM 533 C C . LEU A 1 69 ? -1.353 0.733 0.882 1.00 93.75 69 LEU A C 1
ATOM 535 O O . LEU A 1 69 ? -1.002 -0.387 0.511 1.00 93.75 69 LEU A O 1
ATOM 539 N N . GLN A 1 70 ? -1.525 1.006 2.174 1.00 93.81 70 GLN A N 1
ATOM 540 C CA . GLN A 1 70 ? -1.260 0.018 3.218 1.00 93.81 70 GLN A CA 1
ATOM 541 C C . GLN A 1 70 ? -2.183 -1.208 3.102 1.00 93.81 70 GLN A C 1
ATOM 543 O O . GLN A 1 70 ? -1.720 -2.329 3.299 1.00 93.81 70 GLN A O 1
ATOM 548 N N . SER A 1 71 ? -3.460 -1.015 2.755 1.00 92.25 71 SER A N 1
ATOM 549 C CA . SER A 1 71 ? -4.408 -2.111 2.491 1.00 92.25 71 SER A CA 1
ATOM 550 C C . SER A 1 71 ? -3.967 -2.961 1.297 1.00 92.25 71 SER A C 1
ATOM 552 O O . SER A 1 71 ? -3.975 -4.187 1.379 1.00 92.25 71 SER A O 1
ATOM 554 N N . SER A 1 72 ? -3.503 -2.314 0.226 1.00 93.38 72 SER A N 1
ATOM 555 C CA . SER A 1 72 ? -3.058 -2.952 -1.018 1.00 93.38 72 SER A CA 1
ATOM 556 C C . SER A 1 72 ? -1.739 -3.718 -0.873 1.00 93.38 72 SER A C 1
ATOM 558 O O . SER A 1 72 ? -1.479 -4.678 -1.594 1.00 93.38 72 SER A O 1
ATOM 560 N N . LEU A 1 73 ? -0.878 -3.329 0.063 1.00 92.44 73 LEU A N 1
ATOM 561 C CA . LEU A 1 73 ? 0.462 -3.892 0.217 1.00 92.44 73 LEU A CA 1
ATOM 562 C C . LEU A 1 73 ? 0.532 -4.810 1.435 1.00 92.44 73 LEU A C 1
ATOM 564 O O . LEU A 1 73 ? 1.061 -4.427 2.474 1.00 9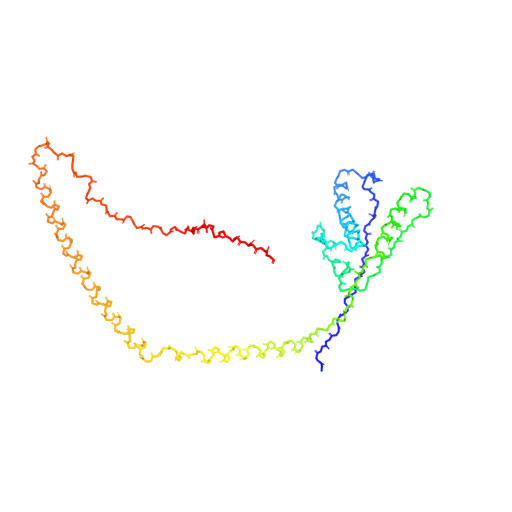2.44 73 LEU A O 1
ATOM 568 N N . GLY A 1 74 ? 0.024 -6.033 1.295 1.00 88.62 74 GLY A N 1
ATOM 569 C CA . GLY A 1 74 ? 0.040 -7.048 2.355 1.00 88.62 74 GLY A CA 1
ATOM 570 C C . GLY A 1 74 ? -1.148 -7.002 3.322 1.00 88.62 74 GLY A C 1
ATOM 571 O O . GLY A 1 74 ? -1.140 -7.706 4.328 1.00 88.62 74 GLY A O 1
ATOM 572 N N . GLY A 1 75 ? -2.161 -6.181 3.034 1.00 91.56 75 GLY A N 1
ATOM 573 C CA . GLY A 1 75 ? -3.403 -6.096 3.797 1.00 91.56 75 GLY A CA 1
ATOM 574 C C . GLY A 1 75 ? -4.577 -6.812 3.122 1.00 91.56 75 GLY A C 1
ATOM 575 O O . GLY A 1 75 ? -4.402 -7.786 2.382 1.00 91.56 75 GLY A O 1
ATOM 576 N N . ASN A 1 76 ? -5.783 -6.315 3.408 1.00 92.62 76 ASN A N 1
ATOM 577 C CA . ASN A 1 76 ? -7.027 -6.790 2.814 1.00 92.62 76 ASN A CA 1
ATOM 578 C C . ASN A 1 76 ? -7.279 -6.125 1.452 1.00 92.62 76 ASN A C 1
ATOM 580 O O . ASN A 1 76 ? -7.981 -5.119 1.368 1.00 92.62 76 ASN A O 1
ATOM 584 N N . ALA A 1 77 ? -6.676 -6.675 0.401 1.00 92.88 77 ALA A N 1
ATOM 585 C CA . ALA A 1 77 ? -6.890 -6.243 -0.974 1.00 92.88 77 ALA A CA 1
ATOM 586 C C . ALA A 1 77 ? -6.420 -7.315 -1.961 1.00 92.88 77 ALA A C 1
ATOM 588 O O . ALA A 1 77 ? -5.503 -8.084 -1.669 1.00 92.88 77 ALA A O 1
ATOM 589 N N . LYS A 1 78 ? -6.997 -7.320 -3.165 1.00 93.12 78 LYS A N 1
ATOM 590 C CA . LYS A 1 78 ? -6.414 -8.015 -4.318 1.00 93.12 78 LYS A CA 1
ATOM 591 C C . LYS A 1 78 ? -5.558 -7.023 -5.091 1.00 93.12 78 LYS A C 1
ATOM 593 O O . LYS A 1 78 ? -6.084 -6.072 -5.660 1.00 93.12 78 LYS A O 1
ATOM 598 N N . THR A 1 79 ? -4.254 -7.264 -5.131 1.00 94.56 79 THR A N 1
ATOM 599 C CA . THR A 1 79 ? -3.300 -6.294 -5.677 1.00 94.56 79 THR A CA 1
ATOM 600 C C . THR A 1 79 ? -2.614 -6.838 -6.916 1.00 94.56 79 THR A C 1
ATOM 602 O O . THR A 1 79 ? -2.021 -7.915 -6.888 1.00 94.56 79 THR A O 1
ATOM 605 N N . ALA A 1 80 ? -2.660 -6.061 -7.995 1.00 95.25 80 ALA A N 1
ATOM 606 C CA . ALA A 1 80 ? -1.888 -6.289 -9.207 1.00 95.25 80 ALA A CA 1
ATOM 607 C C . ALA A 1 80 ? -0.916 -5.124 -9.407 1.00 95.25 80 ALA A C 1
ATOM 609 O O . ALA A 1 80 ? -1.278 -3.964 -9.221 1.00 95.25 80 ALA A O 1
ATOM 610 N N . ILE A 1 81 ? 0.322 -5.432 -9.787 1.00 96.00 81 ILE A N 1
ATOM 611 C CA . ILE A 1 81 ? 1.354 -4.432 -10.066 1.00 96.00 81 ILE A CA 1
ATOM 612 C C . ILE A 1 81 ? 1.801 -4.616 -11.511 1.00 96.00 81 ILE A C 1
ATOM 614 O O . ILE A 1 81 ? 2.253 -5.695 -11.894 1.00 96.00 81 ILE A O 1
ATOM 618 N N . ILE A 1 82 ? 1.686 -3.553 -12.304 1.00 96.94 82 ILE A N 1
ATOM 619 C CA . ILE A 1 82 ? 2.132 -3.528 -13.696 1.00 96.94 82 ILE A CA 1
ATOM 620 C C . ILE A 1 82 ? 3.500 -2.855 -13.739 1.00 96.94 82 ILE A C 1
ATOM 622 O O . ILE A 1 82 ? 3.646 -1.683 -13.404 1.00 96.94 82 ILE A O 1
ATOM 626 N N . CYS A 1 83 ? 4.516 -3.608 -14.149 1.00 96.12 83 CYS A N 1
ATOM 627 C CA . CYS A 1 83 ? 5.873 -3.099 -14.284 1.00 96.12 83 CYS A CA 1
ATOM 628 C C . CYS A 1 83 ? 6.170 -2.757 -15.745 1.00 96.12 83 CYS A C 1
ATOM 630 O O . CYS A 1 83 ? 6.325 -3.649 -16.578 1.00 96.12 83 CYS A O 1
ATOM 632 N N . THR A 1 84 ? 6.287 -1.467 -16.050 1.00 96.00 84 THR A N 1
ATOM 633 C CA . THR A 1 84 ? 6.641 -0.982 -17.387 1.00 96.00 84 THR A CA 1
ATOM 634 C C . THR A 1 84 ? 8.157 -0.896 -17.547 1.00 96.00 84 THR A C 1
ATOM 636 O O . THR A 1 84 ? 8.845 -0.326 -16.699 1.00 96.00 84 THR A O 1
ATOM 639 N N . ILE A 1 85 ? 8.687 -1.439 -18.643 1.00 95.75 85 ILE A N 1
ATOM 640 C CA . ILE A 1 85 ? 10.123 -1.438 -18.955 1.00 95.75 85 ILE A CA 1
ATOM 641 C C . ILE A 1 85 ? 10.363 -0.964 -20.389 1.00 95.75 85 ILE A C 1
ATOM 643 O O . ILE A 1 85 ? 9.499 -1.114 -21.250 1.00 95.75 85 ILE A O 1
ATOM 647 N N . SER A 1 86 ? 11.550 -0.414 -20.650 1.00 94.81 86 SER A N 1
ATOM 648 C CA . SER A 1 86 ? 11.968 -0.011 -21.996 1.00 94.81 86 SER A CA 1
ATOM 649 C C . SER A 1 86 ? 12.919 -1.052 -22.595 1.00 94.81 86 SER A C 1
ATOM 651 O O . SER A 1 86 ? 13.873 -1.447 -21.922 1.00 94.81 86 SER A O 1
ATOM 653 N N . PRO A 1 8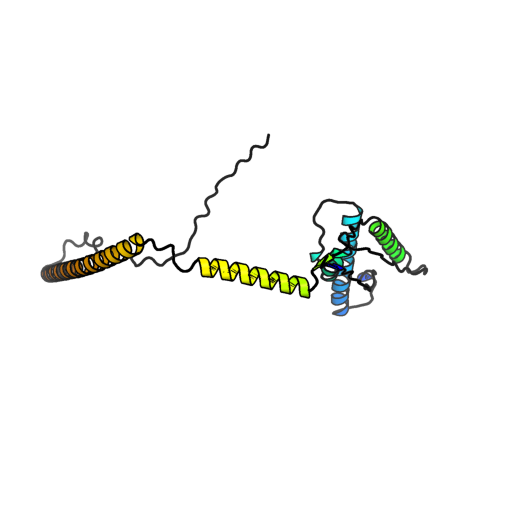7 ? 12.730 -1.470 -23.861 1.00 94.75 87 PRO A N 1
ATOM 654 C CA . PRO A 1 87 ? 13.632 -2.413 -24.523 1.00 94.75 87 PRO A CA 1
ATOM 655 C C . PRO A 1 87 ? 14.962 -1.775 -24.961 1.00 94.75 87 PRO A C 1
ATOM 657 O O . PRO A 1 87 ? 15.854 -2.476 -25.437 1.00 94.75 87 PRO A O 1
ATOM 660 N N . ALA A 1 88 ? 15.120 -0.451 -24.844 1.00 96.19 88 ALA A N 1
ATOM 661 C CA . ALA A 1 88 ? 16.314 0.237 -25.317 1.00 96.19 88 ALA A CA 1
ATOM 662 C C . ALA A 1 88 ? 17.560 -0.124 -24.490 1.00 96.19 88 ALA A C 1
ATOM 664 O O . ALA A 1 88 ? 17.529 -0.167 -23.257 1.00 96.19 88 ALA A O 1
ATOM 665 N N . ARG A 1 89 ? 18.705 -0.293 -25.170 1.00 94.81 89 ARG A N 1
ATOM 666 C CA . ARG A 1 89 ? 19.984 -0.657 -24.531 1.00 94.81 89 ARG A CA 1
ATOM 667 C C . ARG A 1 89 ? 20.435 0.359 -23.472 1.00 94.81 89 ARG A C 1
ATOM 669 O O . ARG A 1 89 ? 21.038 -0.029 -22.476 1.00 94.81 89 ARG A O 1
ATOM 676 N N . SER A 1 90 ? 20.105 1.638 -23.657 1.00 93.12 90 SER A N 1
ATOM 677 C CA . SER A 1 90 ? 20.367 2.717 -22.693 1.00 93.12 90 SER A CA 1
ATOM 678 C C . SER A 1 90 ? 19.629 2.544 -21.358 1.00 93.12 90 SER A C 1
ATOM 680 O O . SER A 1 90 ? 20.054 3.111 -20.357 1.00 93.12 90 SER A O 1
ATOM 682 N N . HIS A 1 91 ? 18.555 1.747 -21.315 1.00 91.94 91 HIS A N 1
ATOM 683 C CA . HIS A 1 91 ? 17.707 1.550 -20.135 1.00 91.94 91 HIS A CA 1
ATOM 684 C C . HIS A 1 91 ? 17.832 0.154 -19.510 1.00 91.94 91 HIS A C 1
ATOM 686 O O . HIS A 1 91 ? 17.016 -0.217 -18.664 1.00 91.94 91 HIS A O 1
ATOM 692 N N . VAL A 1 92 ? 18.855 -0.626 -19.875 1.00 94.62 92 VAL A N 1
ATOM 693 C CA . VAL A 1 92 ? 19.060 -1.988 -19.346 1.00 94.62 92 VAL A CA 1
ATOM 694 C C . VAL A 1 92 ? 19.181 -1.999 -17.819 1.00 94.62 92 VAL A C 1
ATOM 696 O O . VAL A 1 92 ? 18.579 -2.852 -17.168 1.00 94.62 92 VAL A O 1
ATOM 699 N N . GLU A 1 93 ? 19.907 -1.044 -17.229 1.00 92.06 93 GLU A N 1
ATOM 700 C CA . GLU A 1 93 ? 20.053 -0.967 -15.768 1.00 92.06 93 GLU A CA 1
ATOM 701 C C . GLU A 1 93 ? 18.704 -0.711 -15.077 1.00 92.06 93 GLU A C 1
ATOM 703 O O . GLU A 1 93 ? 18.364 -1.397 -14.112 1.00 92.06 93 GLU A O 1
ATOM 708 N N . GLN A 1 94 ? 17.905 0.226 -15.597 1.00 91.25 94 GLN A N 1
ATOM 709 C CA . GLN A 1 94 ? 16.592 0.538 -15.028 1.00 91.25 94 GLN A CA 1
ATOM 710 C C . GLN A 1 94 ? 15.615 -0.622 -15.190 1.00 91.25 94 GLN A C 1
ATOM 712 O O . GLN A 1 94 ? 14.976 -1.024 -14.222 1.00 91.25 94 GLN A O 1
ATOM 717 N N . SER A 1 95 ? 15.585 -1.247 -16.367 1.00 95.06 95 SER A N 1
ATOM 718 C CA . SER A 1 95 ? 14.756 -2.429 -16.613 1.00 95.06 95 SER A CA 1
ATOM 719 C C . SER A 1 95 ? 15.113 -3.577 -15.667 1.00 95.06 95 SER A C 1
ATOM 721 O O . SER A 1 95 ? 14.224 -4.216 -15.105 1.00 95.06 95 SER A O 1
ATOM 723 N N . ARG A 1 96 ? 16.407 -3.803 -15.398 1.00 95.19 96 ARG A N 1
ATOM 724 C CA . ARG A 1 96 ? 16.859 -4.797 -14.411 1.00 95.19 96 ARG A CA 1
ATOM 725 C C . ARG A 1 96 ? 16.388 -4.462 -12.992 1.00 95.19 96 ARG A C 1
ATOM 727 O O . ARG A 1 96 ? 15.987 -5.372 -12.261 1.00 95.19 96 ARG A O 1
ATOM 734 N N . ASN A 1 97 ? 16.431 -3.191 -12.593 1.00 93.38 97 ASN A N 1
ATOM 735 C CA . ASN A 1 97 ? 15.942 -2.751 -11.284 1.00 93.38 97 ASN A CA 1
ATOM 736 C C . ASN A 1 97 ? 14.431 -2.991 -11.153 1.00 93.38 97 ASN A C 1
ATOM 738 O O . ASN A 1 97 ? 13.995 -3.586 -10.166 1.00 93.38 97 ASN A O 1
ATOM 742 N N . THR A 1 98 ? 13.655 -2.616 -12.173 1.00 95.56 98 THR A N 1
ATOM 743 C CA . THR A 1 98 ? 12.204 -2.835 -12.231 1.00 95.56 98 THR A CA 1
ATOM 744 C C . THR A 1 98 ? 11.850 -4.320 -12.161 1.00 95.56 98 THR A C 1
ATOM 746 O O . THR A 1 98 ? 10.999 -4.709 -11.367 1.00 95.56 98 THR A O 1
ATOM 749 N N . LEU A 1 99 ? 12.546 -5.183 -12.908 1.00 96.56 99 LEU A N 1
ATOM 750 C CA . LEU A 1 99 ? 12.332 -6.635 -12.847 1.00 96.56 99 LEU A CA 1
ATOM 751 C C . 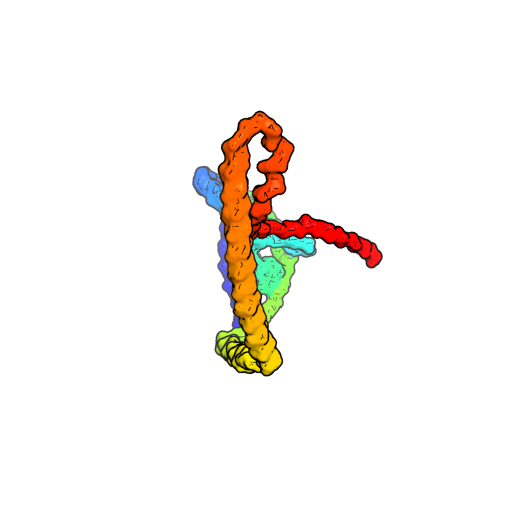LEU A 1 99 ? 12.699 -7.224 -11.478 1.00 96.56 99 LEU A C 1
ATOM 753 O O . LEU A 1 99 ? 12.003 -8.100 -10.970 1.00 96.56 99 LEU A O 1
ATOM 757 N N . SER A 1 100 ? 13.762 -6.723 -10.844 1.00 95.69 100 SER A N 1
ATOM 758 C CA . SER A 1 100 ? 14.149 -7.152 -9.493 1.00 95.69 100 SER A CA 1
ATOM 759 C C . SER A 1 100 ? 13.098 -6.761 -8.452 1.00 95.69 100 SER A C 1
ATOM 761 O O . SER A 1 100 ? 12.821 -7.528 -7.528 1.00 95.69 100 SER A O 1
ATOM 763 N N . PHE A 1 101 ? 12.497 -5.578 -8.605 1.00 96.00 101 PHE A N 1
ATOM 764 C CA . PHE A 1 101 ? 11.353 -5.153 -7.807 1.00 96.00 101 PHE A CA 1
ATOM 765 C C . PHE A 1 101 ? 10.141 -6.057 -8.056 1.00 96.00 101 PHE A C 1
ATOM 767 O O . PHE A 1 101 ? 9.582 -6.566 -7.089 1.00 96.00 101 PHE A O 1
ATOM 774 N N . ALA A 1 102 ? 9.793 -6.324 -9.320 1.00 97.12 102 ALA A N 1
ATOM 775 C CA . ALA A 1 102 ? 8.675 -7.190 -9.699 1.00 97.12 102 ALA A CA 1
ATOM 776 C C . ALA A 1 102 ? 8.804 -8.594 -9.092 1.00 97.12 102 ALA A C 1
ATOM 778 O O . ALA A 1 102 ? 7.846 -9.127 -8.538 1.00 97.12 102 ALA A O 1
ATOM 779 N N . ASN A 1 103 ? 10.015 -9.158 -9.118 1.00 96.81 103 ASN A N 1
ATOM 780 C CA . ASN A 1 103 ? 10.289 -10.461 -8.522 1.00 96.81 103 ASN A CA 1
ATOM 781 C C . ASN A 1 103 ? 10.065 -10.467 -7.001 1.00 96.81 103 ASN A C 1
ATOM 783 O O . ASN A 1 103 ? 9.591 -11.454 -6.460 1.00 96.81 103 ASN A O 1
ATOM 787 N N . CYS A 1 104 ? 10.367 -9.366 -6.303 1.00 96.31 104 CYS A N 1
ATOM 788 C CA . CYS A 1 104 ? 10.030 -9.245 -4.883 1.00 96.31 104 CYS A CA 1
ATOM 789 C C . CYS A 1 104 ? 8.522 -9.050 -4.682 1.00 96.31 104 CYS A C 1
ATOM 791 O O . CYS A 1 104 ? 7.938 -9.662 -3.798 1.00 96.31 104 CYS A O 1
ATOM 793 N N . ALA A 1 105 ? 7.901 -8.194 -5.492 1.00 96.19 105 ALA A N 1
ATOM 794 C CA . ALA A 1 105 ? 6.490 -7.843 -5.387 1.00 96.19 105 ALA A CA 1
ATOM 795 C C . ALA A 1 105 ? 5.570 -9.054 -5.575 1.00 96.19 105 ALA A C 1
ATOM 797 O O . ALA A 1 105 ? 4.579 -9.178 -4.864 1.00 96.19 105 ALA A O 1
ATOM 798 N N . LYS A 1 106 ? 5.941 -9.975 -6.471 1.00 95.69 106 LYS A N 1
ATOM 799 C CA . LYS A 1 106 ? 5.231 -11.237 -6.703 1.00 95.69 106 LYS A CA 1
ATOM 800 C C . LYS A 1 106 ? 5.081 -12.091 -5.436 1.00 95.69 106 LYS A C 1
ATOM 802 O O . LYS A 1 106 ? 4.076 -12.772 -5.285 1.00 95.69 106 LYS A O 1
ATOM 807 N N . GLU A 1 107 ? 6.064 -12.054 -4.542 1.00 94.94 107 GLU A N 1
ATOM 808 C CA . GLU A 1 107 ? 6.088 -12.868 -3.317 1.00 94.94 107 GL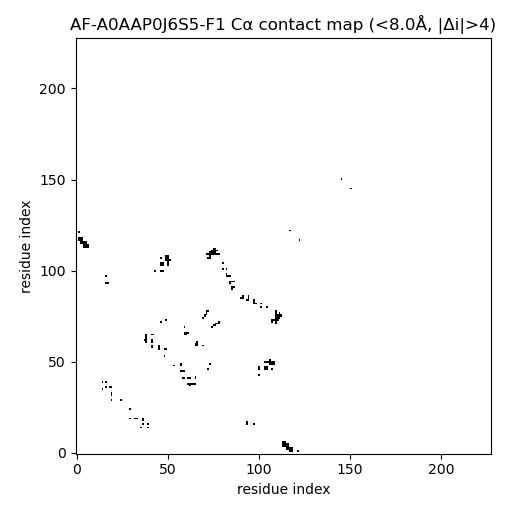U A CA 1
ATOM 809 C C . GLU A 1 107 ? 5.357 -12.194 -2.140 1.00 94.94 107 GLU A C 1
ATOM 811 O O . GLU A 1 107 ? 5.311 -12.731 -1.034 1.00 94.94 107 GLU A O 1
ATOM 816 N N . VAL A 1 108 ? 4.802 -10.993 -2.332 1.00 94.75 108 VAL A N 1
ATOM 817 C CA . VAL A 1 108 ? 4.036 -10.304 -1.289 1.00 94.75 108 VAL A CA 1
ATOM 818 C C . VAL A 1 108 ? 2.653 -10.941 -1.169 1.00 94.75 108 VAL A C 1
ATOM 820 O O . VAL A 1 108 ? 1.793 -10.763 -2.029 1.00 94.75 108 VAL A O 1
ATOM 823 N N . ALA A 1 109 ? 2.426 -11.658 -0.070 1.00 91.44 109 ALA A N 1
ATOM 824 C CA . ALA A 1 109 ? 1.123 -12.228 0.248 1.00 91.44 109 ALA A CA 1
ATOM 825 C C . ALA A 1 109 ? 0.133 -11.140 0.695 1.00 91.44 109 ALA A C 1
ATOM 827 O O . ALA A 1 109 ? 0.471 -10.280 1.506 1.00 91.44 109 ALA A O 1
ATOM 828 N N . THR A 1 110 ? -1.097 -11.208 0.189 1.00 91.88 110 THR A N 1
ATOM 829 C CA . THR A 1 110 ? -2.240 -10.384 0.617 1.00 91.88 110 THR A CA 1
ATOM 830 C C . THR A 1 110 ? -3.304 -11.277 1.255 1.00 91.88 110 THR A C 1
ATOM 832 O O . THR A 1 110 ? -3.369 -12.472 0.966 1.00 91.88 110 THR A O 1
ATOM 835 N N . ASN A 1 111 ? -4.134 -10.716 2.135 1.00 90.06 111 ASN A N 1
ATOM 836 C CA . ASN A 1 111 ? -5.209 -11.439 2.820 1.00 90.06 111 ASN A CA 1
ATOM 837 C C . ASN A 1 111 ? -6.561 -10.814 2.464 1.00 90.06 111 ASN A C 1
ATOM 839 O O . ASN A 1 111 ? -7.173 -10.129 3.282 1.00 90.06 111 ASN A O 1
ATOM 843 N N . ALA A 1 112 ? -6.980 -10.999 1.211 1.00 90.31 112 ALA A N 1
ATOM 844 C CA . ALA A 1 112 ? -8.231 -10.452 0.700 1.00 90.31 112 ALA A CA 1
ATOM 845 C C . ALA A 1 112 ? -9.452 -11.156 1.325 1.00 90.31 112 ALA A C 1
ATOM 847 O O . ALA A 1 112 ? -9.612 -12.371 1.208 1.00 90.31 112 ALA A O 1
ATOM 848 N N . GLN A 1 113 ? -10.326 -10.376 1.9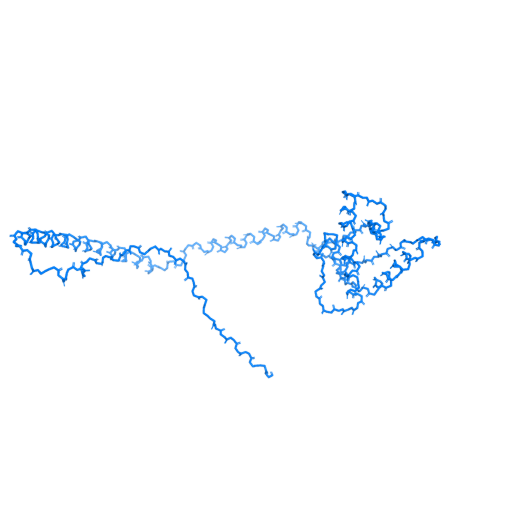51 1.00 89.31 113 GLN A N 1
ATOM 849 C CA . GLN A 1 113 ? -11.550 -10.776 2.632 1.00 89.31 113 GLN A CA 1
ATOM 850 C C . GLN A 1 113 ? -12.693 -9.855 2.205 1.00 89.31 113 GLN A C 1
ATOM 852 O O . GLN A 1 113 ? -12.501 -8.655 2.017 1.00 89.31 113 GLN A O 1
ATOM 857 N N . VAL A 1 114 ? -13.889 -10.427 2.081 1.00 86.69 114 VAL A N 1
ATOM 858 C CA . VAL A 1 114 ? -15.097 -9.692 1.691 1.00 86.69 114 VAL A CA 1
ATOM 859 C C . VAL A 1 114 ? -15.466 -8.705 2.795 1.00 86.69 114 VAL A C 1
ATOM 861 O O . VAL A 1 114 ? -15.743 -9.117 3.925 1.00 86.69 114 VAL A O 1
ATOM 864 N N . ASN A 1 115 ? -15.504 -7.412 2.471 1.00 85.00 115 ASN A N 1
ATOM 865 C CA . ASN A 1 115 ? -15.922 -6.398 3.435 1.00 85.00 115 ASN A CA 1
ATOM 866 C C . ASN A 1 115 ? -17.448 -6.332 3.477 1.00 85.00 115 ASN A C 1
ATOM 868 O O . ASN A 1 115 ? -18.102 -5.976 2.495 1.00 85.00 115 ASN A O 1
ATOM 872 N N . VAL A 1 116 ? -18.014 -6.665 4.634 1.00 82.88 116 VAL A N 1
ATOM 873 C CA . VAL A 1 116 ? -19.447 -6.530 4.902 1.00 82.88 116 VAL A CA 1
ATOM 874 C C . VAL A 1 116 ? -19.632 -5.388 5.884 1.00 82.88 116 VAL A C 1
ATOM 876 O O . VAL A 1 116 ? -19.295 -5.510 7.061 1.00 82.88 116 VAL A O 1
ATOM 879 N N . VAL A 1 117 ? -20.176 -4.279 5.400 1.00 82.25 117 VAL A N 1
ATOM 880 C CA . VAL A 1 117 ? -20.464 -3.094 6.210 1.00 82.25 117 VAL A CA 1
ATOM 881 C C . VAL A 1 117 ? -21.954 -3.085 6.534 1.00 82.25 117 VAL A C 1
ATOM 883 O O . VAL A 1 117 ? -22.781 -3.521 5.734 1.00 82.25 117 VAL A O 1
ATOM 886 N N . MET A 1 118 ? -22.343 -2.641 7.730 1.00 78.38 118 MET A N 1
ATOM 887 C CA . MET A 1 118 ? -23.767 -2.443 8.017 1.00 78.38 118 MET A CA 1
ATOM 888 C C . MET A 1 118 ? -24.306 -1.360 7.084 1.00 78.38 118 MET A C 1
ATOM 890 O O . MET A 1 118 ? -23.681 -0.314 6.963 1.00 78.38 118 MET A O 1
ATOM 894 N N . SER A 1 119 ? -25.465 -1.580 6.452 1.00 81.12 119 SER A N 1
ATOM 895 C CA . SER A 1 119 ? -26.082 -0.499 5.667 1.00 81.12 119 SER A CA 1
ATOM 896 C C . SER A 1 119 ? -26.284 0.740 6.541 1.00 81.12 119 SER A C 1
ATOM 898 O O . SER A 1 119 ? -26.639 0.593 7.711 1.00 81.12 119 SER A O 1
ATOM 900 N N . ASP A 1 120 ? -26.155 1.943 5.979 1.00 82.12 120 ASP A N 1
ATOM 901 C CA . ASP A 1 120 ? -26.372 3.199 6.717 1.00 82.12 120 ASP A CA 1
ATOM 902 C C . ASP A 1 120 ? -27.699 3.193 7.477 1.00 82.12 120 ASP A C 1
ATOM 904 O O . ASP A 1 120 ? -27.776 3.555 8.647 1.00 82.12 120 ASP A O 1
ATOM 908 N N . LYS A 1 121 ? -28.756 2.667 6.850 1.00 82.50 121 LYS A N 1
ATOM 909 C CA . LYS A 1 121 ? -30.072 2.507 7.477 1.00 82.50 121 LYS A CA 1
ATOM 910 C C . LYS A 1 121 ? -30.040 1.561 8.682 1.00 82.50 121 LYS A C 1
ATOM 912 O O . LYS A 1 121 ? -30.713 1.809 9.683 1.00 82.50 121 LYS A O 1
ATOM 917 N N . ALA A 1 122 ? -29.294 0.462 8.593 1.00 83.00 122 ALA A N 1
ATOM 918 C CA . ALA A 1 122 ? -29.124 -0.475 9.698 1.00 83.00 122 ALA A CA 1
ATOM 919 C C . ALA A 1 122 ? -28.235 0.096 10.809 1.00 83.00 122 ALA A C 1
ATOM 921 O O . ALA A 1 122 ? -28.536 -0.138 11.979 1.00 83.00 122 ALA A O 1
ATOM 922 N N . LEU A 1 123 ? -27.201 0.862 10.453 1.00 86.31 123 LEU A N 1
ATOM 923 C CA . LEU A 1 123 ? -26.331 1.563 11.389 1.00 86.31 123 LEU A CA 1
ATOM 924 C C . LEU A 1 123 ? -27.106 2.643 12.150 1.00 86.31 123 LEU A C 1
ATOM 926 O O . LEU A 1 123 ? -27.108 2.626 13.374 1.00 86.31 123 LEU A O 1
ATOM 930 N N . VAL A 1 124 ? -27.860 3.502 11.457 1.00 88.06 124 VAL A N 1
ATOM 931 C CA . VAL A 1 124 ? -28.731 4.516 12.078 1.00 88.06 124 VAL A CA 1
ATOM 932 C C . VAL A 1 124 ? -29.731 3.859 13.027 1.00 88.06 124 VAL A C 1
ATOM 934 O O . VAL A 1 124 ? -29.848 4.273 14.176 1.00 88.06 124 VAL A O 1
ATOM 937 N N . LYS A 1 125 ? -30.394 2.775 12.604 1.00 89.00 125 LYS A N 1
ATOM 938 C CA . LYS A 1 125 ? -31.329 2.037 13.468 1.00 89.00 125 LYS A CA 1
ATOM 939 C C . LYS A 1 125 ? -30.636 1.364 14.660 1.00 89.00 125 LYS A C 1
ATOM 941 O O . LYS A 1 125 ? -31.270 1.099 15.680 1.00 89.00 125 LYS A O 1
ATOM 946 N N . HIS A 1 126 ? -29.365 0.992 14.534 1.00 86.69 126 HIS A N 1
ATOM 947 C CA . HIS A 1 126 ? -28.587 0.473 15.654 1.00 86.69 126 HIS A CA 1
ATOM 948 C C . HIS A 1 126 ? -28.221 1.589 16.634 1.00 86.69 126 HIS A C 1
ATOM 950 O O . HIS A 1 126 ? -28.469 1.426 17.825 1.00 86.69 126 HIS A O 1
ATOM 956 N N . LEU A 1 127 ? -27.712 2.715 16.135 1.00 90.19 127 LEU A N 1
ATOM 957 C CA . LEU A 1 127 ? -27.345 3.876 16.943 1.00 90.19 127 LEU A CA 1
ATOM 958 C C . LEU A 1 127 ? -28.555 4.461 17.678 1.00 90.19 127 LEU A C 1
ATOM 960 O O . LEU A 1 127 ? -28.456 4.750 18.861 1.00 90.19 127 LEU A O 1
ATOM 964 N N . GLN A 1 128 ? -29.715 4.558 17.021 1.00 93.12 128 GLN A N 1
ATOM 965 C CA . GLN A 1 128 ? -30.968 4.984 17.658 1.00 93.12 128 GLN A CA 1
ATOM 966 C C . GLN A 1 128 ? -31.362 4.072 18.826 1.00 93.12 128 GLN A C 1
ATOM 968 O O . GLN A 1 128 ? -31.734 4.564 19.884 1.00 93.12 128 GLN A O 1
ATOM 973 N N . ARG A 1 129 ? -31.216 2.750 18.672 1.00 92.06 129 ARG A N 1
ATOM 974 C CA . ARG A 1 129 ? -31.485 1.798 19.762 1.00 92.06 129 ARG A CA 1
ATOM 975 C C . ARG A 1 129 ? -30.493 1.925 20.915 1.00 92.06 129 ARG A C 1
ATOM 977 O O . ARG A 1 129 ? -30.900 1.798 22.064 1.00 92.06 129 ARG A O 1
ATOM 984 N N . GLU A 1 130 ? -29.214 2.165 20.628 1.00 93.94 130 GLU A N 1
ATOM 985 C CA . GLU A 1 130 ? -28.228 2.425 21.686 1.00 93.94 130 GLU A CA 1
ATOM 986 C C . GLU A 1 130 ? -28.521 3.736 22.421 1.00 93.94 130 GLU A C 1
ATOM 988 O O . GLU A 1 130 ? -28.423 3.767 23.644 1.00 93.94 130 GLU A O 1
ATOM 993 N N . LEU A 1 131 ? -28.946 4.788 21.710 1.00 94.69 131 LEU A N 1
ATOM 994 C CA . LEU A 1 131 ? -29.382 6.038 22.338 1.00 94.69 131 LEU A CA 1
ATOM 995 C C . LEU A 1 131 ? -30.580 5.811 23.263 1.00 94.69 131 LEU A C 1
ATOM 997 O O . LEU A 1 131 ? -30.523 6.204 24.422 1.00 94.69 131 LEU A O 1
ATOM 1001 N N . GLU A 1 132 ? -31.619 5.113 22.801 1.00 93.38 132 GLU A N 1
ATOM 1002 C CA . GLU A 1 132 ? -32.789 4.792 23.630 1.00 93.38 132 GLU A CA 1
ATOM 1003 C C . GLU A 1 132 ? -32.417 3.961 24.870 1.00 93.38 132 GLU A C 1
ATOM 1005 O O . GLU A 1 132 ? -32.915 4.224 25.967 1.00 93.38 132 GLU A O 1
ATOM 1010 N N . ARG A 1 133 ? -31.513 2.980 24.726 1.00 93.88 133 ARG A N 1
ATOM 1011 C CA . ARG A 1 133 ? -31.026 2.162 25.848 1.00 93.88 133 ARG A CA 1
ATOM 1012 C C . ARG A 1 133 ? -30.304 3.018 26.888 1.00 93.88 133 ARG A C 1
ATOM 1014 O O . ARG A 1 133 ? -30.638 2.946 28.069 1.00 93.88 133 ARG A O 1
ATOM 1021 N N . LEU A 1 134 ? -29.347 3.837 26.449 1.00 91.19 134 LEU A N 1
ATOM 1022 C CA . LEU A 1 134 ? -28.560 4.703 27.329 1.00 91.19 134 LEU A CA 1
ATOM 1023 C C . LEU A 1 134 ? -29.431 5.768 28.006 1.00 91.19 134 LEU A C 1
ATOM 1025 O O . LEU A 1 134 ? -29.297 6.000 29.206 1.00 91.19 134 LEU A O 1
ATOM 1029 N N . GLU A 1 135 ? -30.364 6.383 27.277 1.00 90.56 135 GLU A N 1
ATOM 1030 C CA . GLU A 1 135 ? -31.329 7.325 27.852 1.00 90.56 135 GLU A CA 1
ATOM 1031 C C . GLU A 1 135 ? -32.222 6.662 28.908 1.00 90.56 135 GLU A C 1
ATOM 1033 O O . GLU A 1 135 ? -32.527 7.277 29.934 1.00 90.56 135 GLU A O 1
ATOM 1038 N N . SER A 1 136 ? -32.629 5.408 28.690 1.00 88.31 136 SER A N 1
ATOM 1039 C CA . SER A 1 136 ? -33.410 4.647 29.665 1.00 88.31 136 SER A CA 1
ATOM 1040 C C . SER A 1 136 ? -32.598 4.295 30.914 1.00 88.31 136 SER A C 1
ATOM 1042 O O . SER A 1 136 ? -33.139 4.351 32.017 1.00 88.31 136 SER A O 1
ATOM 1044 N N . GLU A 1 137 ? -31.317 3.955 30.770 1.00 88.19 137 GLU A N 1
ATOM 1045 C CA . GLU A 1 137 ? -30.415 3.694 31.901 1.00 88.19 137 GLU A CA 1
ATOM 1046 C C . GLU A 1 137 ? -30.187 4.960 32.737 1.00 88.19 137 GLU A C 1
ATOM 1048 O O . GLU A 1 137 ? -30.295 4.913 33.962 1.00 88.19 137 GLU A O 1
ATOM 1053 N N . LEU A 1 138 ? -29.982 6.110 32.089 1.00 81.31 138 LEU A N 1
ATOM 1054 C CA . LEU A 1 138 ? -29.836 7.400 32.770 1.00 81.31 138 LEU A CA 1
ATOM 1055 C C . LEU A 1 138 ? -31.130 7.853 33.458 1.00 81.31 138 LEU A C 1
ATOM 1057 O O . LEU A 1 138 ? -31.089 8.344 34.585 1.00 81.31 138 LEU A O 1
ATOM 1061 N N . LYS A 1 139 ? -32.297 7.659 32.829 1.00 76.25 139 LYS A N 1
ATOM 1062 C CA . LYS A 1 139 ? -33.596 7.940 33.470 1.00 76.25 139 LYS A CA 1
ATOM 1063 C C . LYS A 1 139 ? -33.890 6.991 34.629 1.00 76.25 139 LYS A C 1
ATOM 1065 O O . LYS A 1 139 ? -34.461 7.423 35.628 1.00 76.25 139 LYS A O 1
ATOM 1070 N N . GLY A 1 140 ? -33.474 5.728 34.525 1.00 60.31 140 GLY A N 1
ATOM 1071 C CA . GLY A 1 140 ? -33.520 4.761 35.624 1.00 60.31 140 GLY A CA 1
ATOM 1072 C C . GLY A 1 140 ? -32.595 5.121 36.794 1.00 60.31 140 GLY A C 1
ATOM 1073 O O . GLY A 1 140 ? -32.816 4.653 37.907 1.00 60.31 140 GLY A O 1
ATOM 1074 N N . GLN A 1 141 ? -31.605 5.988 36.557 1.00 53.44 141 GLN A N 1
ATOM 1075 C CA . GLN A 1 141 ? -30.663 6.523 37.543 1.00 53.44 141 GLN A CA 1
ATOM 1076 C C . GLN A 1 141 ? -31.000 7.955 38.021 1.00 53.44 141 GLN A C 1
ATOM 1078 O O . GLN A 1 141 ? -30.153 8.620 38.616 1.00 53.44 141 GLN A O 1
ATOM 1083 N N . ALA A 1 142 ? -32.238 8.438 37.848 1.00 49.41 142 ALA A N 1
ATOM 1084 C CA . ALA A 1 142 ? -32.747 9.557 38.654 1.00 49.41 142 ALA A CA 1
ATOM 1085 C C . ALA A 1 142 ? -32.962 9.093 40.121 1.00 49.41 142 ALA A C 1
ATOM 1087 O O . ALA A 1 142 ? -33.278 7.926 40.359 1.00 49.41 142 ALA A O 1
ATOM 1088 N N . PRO A 1 143 ? -32.732 9.955 41.130 1.00 51.78 143 PRO A N 1
ATOM 1089 C CA . PRO A 1 143 ? -31.932 9.645 42.314 1.00 51.78 143 PRO A CA 1
ATOM 1090 C C . PRO A 1 143 ? -32.656 8.724 43.300 1.00 51.78 143 PRO A C 1
ATOM 1092 O O . PRO A 1 143 ? -33.276 9.167 44.261 1.00 51.78 143 PRO A O 1
ATOM 1095 N N . THR A 1 144 ? -32.527 7.419 43.103 1.00 46.69 144 THR A N 1
ATOM 1096 C CA . THR A 1 144 ? -32.925 6.406 44.090 1.00 46.69 144 THR A CA 1
ATOM 1097 C C . THR A 1 144 ? -31.772 6.000 45.016 1.00 46.69 144 THR A C 1
ATOM 1099 O O . THR A 1 144 ? -31.973 5.170 45.898 1.00 46.69 144 THR A O 1
ATOM 1102 N N . PHE A 1 145 ? -30.583 6.609 44.878 1.00 50.53 145 PHE A N 1
ATOM 1103 C CA . PHE A 1 145 ? -29.401 6.255 45.680 1.00 50.53 145 PHE A CA 1
ATOM 1104 C C . PHE A 1 145 ? -29.055 7.209 46.834 1.00 50.53 145 PHE A C 1
ATOM 1106 O O . PHE A 1 145 ? -28.156 6.917 47.616 1.00 50.53 145 PHE A O 1
ATOM 1113 N N . VAL A 1 146 ? -29.781 8.309 47.042 1.00 51.34 146 VAL A N 1
ATOM 1114 C CA . VAL A 1 146 ? -29.773 8.913 48.383 1.00 51.34 146 VAL A CA 1
ATOM 1115 C C . VAL A 1 146 ? -30.785 8.145 49.213 1.00 51.34 146 VAL A C 1
ATOM 1117 O O . VAL A 1 146 ? -31.974 8.463 49.221 1.00 51.34 146 VAL A O 1
ATOM 1120 N N . SER A 1 147 ? -30.300 7.088 49.876 1.00 55.41 147 SER A N 1
ATOM 1121 C CA . SER A 1 147 ? -31.024 6.444 50.972 1.00 55.41 147 SER A CA 1
ATOM 1122 C C . SER A 1 147 ? -31.633 7.543 51.842 1.00 55.41 147 SER A C 1
ATOM 1124 O O . SER A 1 147 ? -31.006 8.578 52.079 1.00 55.41 147 SER A O 1
ATOM 1126 N N . ARG A 1 148 ? -32.862 7.347 52.314 1.00 53.69 148 ARG A N 1
ATOM 1127 C CA . ARG A 1 148 ? -33.541 8.295 53.210 1.00 53.69 148 ARG A CA 1
ATOM 1128 C C . ARG A 1 148 ? -32.663 8.648 54.428 1.00 53.69 148 ARG A C 1
ATOM 1130 O O . ARG A 1 148 ? -32.749 9.767 54.931 1.00 53.69 148 ARG A O 1
ATOM 1137 N N . ASP A 1 149 ? -31.754 7.742 54.791 1.00 58.50 149 ASP A N 1
ATOM 1138 C CA . ASP A 1 149 ? -30.703 7.930 55.793 1.00 58.50 149 ASP A CA 1
ATOM 1139 C C . ASP A 1 149 ? -29.609 8.923 55.365 1.00 58.50 149 ASP A C 1
ATOM 1141 O O . ASP A 1 149 ? -29.180 9.730 56.181 1.00 58.50 149 ASP A O 1
ATOM 1145 N N . SER A 1 150 ? -29.191 8.952 54.093 1.00 61.41 150 SER A N 1
ATOM 1146 C CA . SER A 1 150 ? -28.214 9.932 53.588 1.00 61.41 150 SER A CA 1
ATOM 1147 C C . SER A 1 150 ? -28.749 11.360 53.632 1.00 61.41 150 SER A C 1
ATOM 1149 O O . SER A 1 150 ? -27.996 12.273 53.943 1.00 61.41 150 SER A O 1
ATOM 1151 N N . VAL A 1 151 ? -30.041 11.577 53.367 1.00 72.44 151 VAL A N 1
ATOM 1152 C CA . VAL A 1 151 ? -30.637 12.925 53.449 1.00 72.44 151 VAL A CA 1
ATOM 1153 C C . VAL A 1 151 ? -30.732 13.400 54.903 1.00 72.44 151 VAL A C 1
ATOM 1155 O O . VAL A 1 151 ? -30.523 14.580 55.178 1.00 72.44 151 VAL A O 1
ATOM 1158 N N . ALA A 1 152 ? -31.020 12.493 55.840 1.00 72.25 152 ALA A N 1
ATOM 1159 C CA . ALA A 1 152 ? -31.022 12.801 57.269 1.00 72.25 152 ALA A CA 1
ATOM 1160 C C . ALA A 1 152 ? -29.602 13.080 57.795 1.00 72.25 152 ALA A C 1
ATOM 1162 O O . ALA A 1 152 ? -29.399 14.079 58.481 1.00 72.25 152 ALA A O 1
ATOM 1163 N N . LEU A 1 153 ? -28.621 12.263 57.398 1.00 77.25 153 LEU A N 1
ATOM 1164 C CA . LEU A 1 153 ? -27.206 12.445 57.733 1.00 77.25 153 LEU A CA 1
ATOM 1165 C C . LEU A 1 153 ? -26.638 13.755 57.178 1.00 77.25 153 LEU A C 1
ATOM 1167 O O . LEU A 1 153 ? -25.889 14.428 57.876 1.00 77.25 153 LEU A O 1
ATOM 1171 N N . LEU A 1 154 ? -27.007 14.142 55.953 1.00 78.00 154 LEU A N 1
ATOM 1172 C CA . LEU A 1 154 ? -26.588 15.421 55.370 1.00 78.00 154 LEU A CA 1
ATOM 1173 C C . LEU A 1 154 ? -27.096 16.602 56.207 1.00 78.00 154 LEU A C 1
ATOM 1175 O O . LEU A 1 154 ? -26.309 17.464 56.571 1.00 78.00 154 LEU A O 1
ATOM 1179 N N . ARG A 1 155 ? -28.368 16.581 56.627 1.00 83.25 155 ARG A N 1
ATOM 1180 C CA . ARG A 1 155 ? -28.932 17.633 57.490 1.00 83.25 155 ARG A CA 1
ATOM 1181 C C . ARG A 1 155 ? -28.277 17.696 58.870 1.00 83.25 155 ARG A C 1
ATOM 1183 O O . ARG A 1 155 ? -28.104 18.781 59.411 1.00 83.25 155 ARG A O 1
ATOM 1190 N N . GLU A 1 156 ? -27.927 16.551 59.452 1.00 84.06 156 GLU A N 1
ATOM 1191 C CA . GLU A 1 156 ? -27.197 16.509 60.724 1.00 84.06 156 GLU A CA 1
ATOM 1192 C C . GLU A 1 156 ? -25.782 17.084 60.577 1.00 84.06 156 GLU A C 1
ATOM 1194 O O . GLU A 1 156 ? -25.323 17.835 61.438 1.00 84.06 156 GLU A O 1
ATOM 1199 N N . LYS A 1 157 ? -25.105 16.783 59.464 1.00 82.25 157 LYS A N 1
ATOM 1200 C CA . LYS A 1 157 ? -23.785 17.337 59.150 1.00 82.25 157 LYS A CA 1
ATOM 1201 C C . LYS A 1 157 ? -23.834 18.841 58.907 1.00 82.25 157 LYS A C 1
ATOM 1203 O O . LYS A 1 157 ? -22.965 19.536 59.419 1.00 82.25 157 LYS A O 1
ATOM 1208 N N . ASP A 1 158 ? -24.863 19.341 58.230 1.00 86.94 158 ASP A N 1
ATOM 1209 C CA . ASP A 1 158 ? -25.061 20.780 58.022 1.00 86.94 158 ASP A CA 1
ATOM 1210 C C . ASP A 1 158 ? -25.234 21.523 59.361 1.00 86.94 158 ASP A C 1
ATOM 1212 O O . ASP A 1 158 ? -24.628 22.571 59.578 1.00 86.94 158 ASP A O 1
ATOM 1216 N N . LEU A 1 159 ? -25.980 20.940 60.309 1.00 91.50 159 LEU A N 1
ATOM 1217 C CA . LEU A 1 159 ? -26.125 21.495 61.661 1.00 91.50 159 LEU A CA 1
ATOM 1218 C C . LEU A 1 159 ? -24.813 21.453 62.463 1.00 91.50 159 LEU A C 1
ATOM 1220 O O . LEU A 1 159 ? -24.530 22.380 63.221 1.00 91.50 159 LEU A O 1
ATOM 1224 N N . GLN A 1 160 ? -24.008 20.396 62.304 1.00 90.75 160 GLN A N 1
ATOM 1225 C CA . GLN A 1 160 ? -22.678 20.310 62.920 1.00 90.75 160 GLN A CA 1
ATOM 1226 C C . GLN A 1 160 ? -21.722 21.365 62.355 1.00 90.75 160 GLN A C 1
ATOM 1228 O O . GLN A 1 160 ? -20.963 21.958 63.119 1.00 90.75 160 GLN A O 1
ATOM 1233 N N . ILE A 1 161 ? -21.777 21.625 61.045 1.00 89.12 161 ILE A N 1
ATOM 1234 C CA . ILE A 1 161 ? -20.979 22.671 60.395 1.00 89.12 161 ILE A CA 1
ATOM 1235 C C . ILE A 1 161 ? -21.355 24.041 60.964 1.00 89.12 161 ILE A C 1
ATOM 1237 O O . ILE A 1 161 ? -20.470 24.759 61.417 1.00 89.12 161 ILE A O 1
ATOM 1241 N N . GLU A 1 162 ? -22.648 24.362 61.059 1.00 92.69 162 GLU A N 1
ATOM 1242 C CA . GLU A 1 162 ? -23.096 25.654 61.599 1.00 92.69 162 GLU A CA 1
ATOM 1243 C C . GLU A 1 162 ? -22.687 25.854 63.075 1.00 92.69 162 GLU A C 1
ATOM 1245 O O . GLU A 1 162 ? -22.370 26.965 63.509 1.00 92.69 162 GLU A O 1
ATOM 1250 N N . GLN A 1 163 ? -22.675 24.782 63.876 1.00 92.31 163 GLN A N 1
ATOM 1251 C CA . GLN A 1 163 ? -22.186 24.830 65.259 1.00 92.31 163 GLN A CA 1
ATOM 1252 C C . GLN A 1 163 ? -20.674 25.059 65.327 1.00 92.31 163 GLN A C 1
ATOM 1254 O O . GLN A 1 163 ? -20.223 25.916 66.089 1.00 92.31 163 GLN A O 1
ATOM 1259 N N . MET A 1 164 ? -19.903 24.334 64.514 1.00 87.50 164 MET A N 1
ATOM 1260 C CA . MET A 1 164 ? -18.452 24.505 64.427 1.00 87.50 164 MET A CA 1
ATOM 1261 C C . MET A 1 164 ? -18.066 25.900 63.939 1.00 87.50 164 MET A C 1
ATOM 1263 O O . MET A 1 164 ? -17.115 26.477 64.454 1.00 87.50 164 MET A O 1
ATOM 1267 N N . GLU A 1 165 ? -18.796 26.467 62.980 1.00 89.62 165 GLU A N 1
ATOM 1268 C CA . GLU A 1 165 ? -18.543 27.822 62.481 1.00 89.62 165 GLU A CA 1
ATOM 1269 C C . GLU A 1 165 ? -18.698 28.867 63.591 1.00 89.62 165 GLU A C 1
ATOM 1271 O O . GLU A 1 165 ? -17.813 29.706 63.769 1.00 89.62 165 GLU A O 1
ATOM 1276 N N . LYS A 1 166 ? -19.754 28.763 64.409 1.00 93.44 166 LYS A N 1
ATOM 1277 C CA . LYS A 1 166 ? -19.959 29.643 65.575 1.00 93.44 166 LYS A CA 1
ATOM 1278 C C . LYS A 1 166 ? -18.856 29.484 66.623 1.00 93.44 166 LYS A C 1
ATOM 1280 O O . LYS A 1 166 ? -18.420 30.470 67.217 1.00 93.44 166 LYS A O 1
ATOM 1285 N N . GLU A 1 167 ? -18.396 28.256 66.856 1.00 92.69 167 GLU A N 1
ATOM 1286 C CA . GLU A 1 167 ? -17.294 27.985 67.784 1.00 92.69 167 GLU A CA 1
ATOM 1287 C C . GLU A 1 167 ? -15.965 28.561 67.271 1.00 92.69 167 GLU A C 1
ATOM 1289 O O . GLU A 1 167 ? -15.235 29.206 68.028 1.00 92.69 167 GLU A O 1
ATOM 1294 N N . ILE A 1 168 ? -15.675 28.402 65.976 1.00 89.81 168 ILE A N 1
ATOM 1295 C CA . ILE A 1 168 ? -14.499 28.989 65.323 1.00 89.81 168 ILE A CA 1
ATOM 1296 C C . ILE A 1 168 ? -14.536 30.517 65.414 1.00 89.81 168 ILE A C 1
ATOM 1298 O O . ILE A 1 168 ? -13.502 31.128 65.696 1.00 89.81 168 ILE A O 1
ATOM 1302 N N . GLU A 1 169 ? -15.696 31.145 65.214 1.00 92.75 169 GLU A N 1
ATOM 1303 C CA . GLU A 1 169 ? -15.850 32.597 65.347 1.00 92.75 169 GLU A CA 1
ATOM 1304 C C . GLU A 1 169 ? -15.520 33.088 66.763 1.00 92.75 169 GLU A C 1
ATOM 1306 O O . GLU A 1 169 ? -14.725 34.020 66.927 1.00 92.75 169 GLU A O 1
ATOM 1311 N N . GLU A 1 170 ? -16.055 32.441 67.803 1.00 93.62 170 GLU A N 1
ATOM 1312 C CA . GLU A 1 170 ? -15.783 32.847 69.187 1.00 93.62 170 GLU A CA 1
ATOM 1313 C C . GLU A 1 170 ? -14.324 32.589 69.585 1.00 93.62 170 GLU A C 1
ATOM 1315 O O . GLU A 1 170 ? -13.689 33.455 70.193 1.00 93.62 170 GLU A O 1
ATOM 1320 N N . LEU A 1 171 ? -13.747 31.447 69.197 1.00 88.00 171 LEU A N 1
ATOM 1321 C CA . LEU A 1 171 ? -12.330 31.161 69.439 1.00 88.00 171 LEU A CA 1
ATOM 1322 C C . LEU A 1 171 ? -11.419 32.167 68.727 1.00 88.00 171 LEU A C 1
ATOM 1324 O O . LEU A 1 171 ? -10.427 32.624 69.302 1.00 88.00 171 LEU A O 1
ATOM 1328 N N . THR A 1 172 ? -11.773 32.569 67.505 1.00 83.81 172 THR A N 1
ATOM 1329 C CA . THR A 1 172 ? -11.049 33.606 66.756 1.00 83.81 172 THR A CA 1
ATOM 1330 C C . THR A 1 172 ? -11.123 34.947 67.484 1.00 83.81 172 THR A C 1
ATOM 1332 O O . THR A 1 172 ? -10.096 35.602 67.672 1.00 83.81 172 THR A O 1
ATOM 1335 N N . ARG A 1 173 ? -12.301 35.321 67.998 1.00 92.38 173 ARG A N 1
ATOM 1336 C CA . ARG A 1 173 ? -12.484 36.544 68.790 1.00 92.38 173 ARG A CA 1
ATOM 1337 C C . ARG A 1 173 ? -11.637 36.534 70.063 1.00 92.38 173 ARG A C 1
ATOM 1339 O O . ARG A 1 173 ? -10.993 37.532 70.390 1.00 92.38 173 ARG A O 1
ATOM 1346 N N . GLN A 1 174 ? -11.599 35.410 70.777 1.00 88.75 174 GLN A N 1
ATOM 1347 C CA . GLN A 1 174 ? -10.777 35.255 71.980 1.00 88.75 174 GLN A CA 1
ATOM 1348 C C . GLN A 1 174 ? -9.284 35.341 71.669 1.00 88.75 174 GLN A C 1
ATOM 1350 O O . GLN A 1 174 ? -8.555 36.043 72.376 1.00 88.75 174 GLN A O 1
ATOM 1355 N N . ARG A 1 175 ? -8.834 34.684 70.592 1.00 86.44 175 ARG A N 1
ATOM 1356 C CA . ARG A 1 175 ? -7.458 34.786 70.094 1.00 86.44 175 ARG A CA 1
ATOM 1357 C C . ARG A 1 175 ? -7.092 36.238 69.808 1.00 86.44 175 ARG A C 1
ATOM 1359 O O . ARG A 1 175 ? -6.026 36.676 70.228 1.00 86.44 175 ARG A O 1
ATOM 1366 N N . ASP A 1 176 ? -7.960 36.988 69.138 1.00 87.31 176 ASP A N 1
ATOM 1367 C CA . ASP A 1 176 ? -7.689 38.379 68.766 1.00 87.31 176 ASP A CA 1
ATOM 1368 C C . ASP A 1 176 ? -7.598 39.289 69.991 1.00 87.31 176 ASP A C 1
ATOM 1370 O O . ASP A 1 176 ? -6.682 40.106 70.090 1.00 87.31 176 ASP A O 1
ATOM 1374 N N . ILE A 1 177 ? -8.470 39.089 70.982 1.00 91.38 177 ILE A N 1
ATOM 1375 C CA . ILE A 1 177 ? -8.401 39.803 72.263 1.00 91.38 177 ILE A CA 1
ATOM 1376 C C . ILE A 1 177 ? -7.107 39.456 73.010 1.00 91.38 177 ILE A C 1
ATOM 1378 O O . ILE A 1 177 ? -6.426 40.350 73.516 1.00 91.38 177 ILE A O 1
ATOM 1382 N N . ALA A 1 178 ? -6.753 38.172 73.097 1.00 82.31 178 ALA A N 1
ATOM 1383 C CA . ALA A 1 178 ? -5.531 37.727 73.762 1.00 82.31 178 ALA A CA 1
ATOM 1384 C C . ALA A 1 178 ? -4.277 38.269 73.059 1.00 82.31 178 ALA A C 1
ATOM 1386 O O . ALA A 1 178 ? -3.350 38.737 73.721 1.00 82.31 178 ALA A O 1
ATOM 1387 N N . LYS A 1 179 ? -4.279 38.282 71.723 1.00 81.31 179 LYS A N 1
ATOM 1388 C CA . LYS A 1 179 ? -3.209 38.847 70.902 1.00 81.31 179 LYS A CA 1
ATOM 1389 C C . LYS A 1 179 ? -3.091 40.359 71.094 1.00 81.31 179 LYS A C 1
ATOM 1391 O O . LYS A 1 179 ? -1.988 40.835 71.326 1.00 81.31 179 LYS A O 1
ATOM 1396 N N . ALA A 1 180 ? -4.200 41.098 71.112 1.00 84.50 180 ALA A N 1
ATOM 1397 C CA . ALA A 1 180 ? -4.196 42.536 71.390 1.00 84.50 180 ALA A CA 1
ATOM 1398 C C . ALA A 1 180 ? -3.673 42.856 72.803 1.00 84.50 180 ALA A C 1
ATOM 1400 O O . ALA A 1 180 ? -2.917 43.810 72.992 1.00 84.50 180 ALA A O 1
ATOM 1401 N N . ARG A 1 181 ? -4.015 42.031 73.806 1.00 84.19 181 ARG A N 1
ATOM 1402 C CA . ARG A 1 181 ? -3.449 42.142 75.163 1.00 84.19 181 ARG A CA 1
ATOM 1403 C C . ARG A 1 181 ? -1.942 41.897 75.160 1.00 84.19 181 ARG A C 1
ATOM 1405 O O . ARG A 1 181 ? -1.212 42.702 75.731 1.00 84.19 181 ARG A O 1
ATOM 1412 N N . LEU A 1 182 ? -1.470 40.846 74.489 1.00 75.62 182 LEU A N 1
ATOM 1413 C CA . LEU A 1 182 ? -0.038 40.572 74.333 1.00 75.62 182 LEU A CA 1
ATOM 1414 C C . LEU A 1 182 ? 0.693 41.704 73.606 1.00 75.62 182 LEU A C 1
ATOM 1416 O O . LEU A 1 182 ? 1.757 42.105 74.059 1.00 75.62 182 LEU A O 1
ATOM 1420 N N . GLU A 1 183 ? 0.122 42.263 72.539 1.00 76.44 183 GLU A N 1
ATOM 1421 C CA . GLU A 1 183 ? 0.688 43.413 71.824 1.00 76.44 183 GLU A CA 1
ATOM 1422 C C . GLU A 1 183 ? 0.747 44.664 72.713 1.00 76.44 183 GLU A C 1
ATOM 1424 O O . GLU A 1 183 ? 1.756 45.367 72.711 1.00 76.44 183 GLU A O 1
ATOM 1429 N N . SER A 1 184 ? -0.281 44.922 73.530 1.00 75.94 184 SER A N 1
ATOM 1430 C CA . SER A 1 184 ? -0.268 46.030 74.495 1.00 75.94 184 SER A CA 1
ATOM 1431 C C . SER A 1 184 ? 0.807 45.853 75.576 1.00 75.94 184 SER A C 1
ATOM 1433 O O . SER A 1 184 ? 1.533 46.798 75.885 1.00 75.94 184 SER A O 1
ATOM 1435 N N . ILE A 1 185 ? 0.982 44.629 76.090 1.00 73.81 185 ILE A N 1
ATOM 1436 C CA . ILE A 1 185 ? 2.026 44.290 77.065 1.00 73.81 185 ILE A CA 1
ATOM 1437 C C . ILE A 1 185 ? 3.409 44.410 76.412 1.00 73.81 185 ILE A C 1
ATOM 1439 O O . ILE A 1 185 ? 4.285 45.063 76.970 1.00 73.81 185 ILE A O 1
ATOM 1443 N N . ALA A 1 186 ? 3.595 43.875 75.202 1.00 68.25 186 ALA A N 1
ATOM 1444 C CA . ALA A 1 186 ? 4.839 43.988 74.445 1.00 68.25 186 ALA A CA 1
ATOM 1445 C C . ALA A 1 186 ? 5.213 45.453 74.176 1.00 68.25 186 ALA A C 1
ATOM 1447 O O . ALA A 1 186 ? 6.367 45.822 74.343 1.00 68.25 186 ALA A O 1
ATOM 1448 N N . LYS A 1 187 ? 4.242 46.314 73.845 1.00 65.81 187 LYS A N 1
ATOM 1449 C CA . LYS A 1 187 ? 4.465 47.754 73.644 1.00 65.81 187 LYS A CA 1
ATOM 1450 C C . LYS A 1 187 ? 4.847 48.489 74.934 1.00 65.81 187 LYS A C 1
ATOM 1452 O O . LYS A 1 187 ? 5.589 49.457 74.869 1.00 65.81 187 LYS A O 1
ATOM 1457 N N . THR A 1 188 ? 4.386 48.006 76.088 1.00 63.72 188 THR A N 1
ATOM 1458 C CA . THR A 1 188 ? 4.752 48.546 77.411 1.00 63.72 188 THR A CA 1
ATOM 1459 C C . THR A 1 188 ? 6.155 48.091 77.845 1.00 63.72 188 THR A C 1
ATOM 1461 O O . THR A 1 188 ? 6.819 48.787 78.602 1.00 63.72 188 THR A O 1
ATOM 1464 N N . ILE A 1 189 ? 6.636 46.947 77.341 1.00 60.06 189 ILE A N 1
ATOM 1465 C CA . ILE A 1 189 ? 7.981 46.404 77.620 1.00 60.06 189 ILE A CA 1
ATOM 1466 C C . ILE A 1 189 ? 9.071 47.062 76.741 1.00 60.06 189 ILE A C 1
ATOM 1468 O O . ILE A 1 189 ? 10.256 46.898 77.012 1.00 60.06 189 ILE A O 1
ATOM 1472 N N . VAL A 1 190 ? 8.709 47.834 75.707 1.00 53.50 190 VAL A N 1
ATOM 1473 C CA . VAL A 1 190 ? 9.675 48.467 74.779 1.00 53.50 190 VAL A CA 1
ATOM 1474 C C . VAL A 1 190 ? 10.243 49.810 75.287 1.00 53.50 190 VAL A C 1
ATOM 1476 O O . VAL A 1 190 ? 11.174 50.327 74.678 1.00 53.50 190 VAL A O 1
ATOM 1479 N N . ASP A 1 191 ? 9.807 50.320 76.443 1.00 50.09 191 ASP A N 1
ATOM 1480 C CA . ASP A 1 191 ? 10.424 51.484 77.105 1.00 50.09 191 ASP A CA 1
ATOM 1481 C C . ASP A 1 191 ? 11.279 51.074 78.329 1.00 50.09 191 ASP A C 1
ATOM 1483 O O . ASP A 1 191 ? 10.966 51.425 79.460 1.00 50.09 191 ASP A O 1
ATOM 1487 N N . GLU A 1 192 ? 12.358 50.307 78.111 1.00 37.81 192 GLU A N 1
ATOM 1488 C CA . GLU A 1 192 ? 13.600 50.297 78.924 1.00 37.81 192 GLU A CA 1
ATOM 1489 C C . GLU A 1 192 ? 14.717 49.490 78.206 1.00 37.81 192 GLU A C 1
ATOM 1491 O O . GLU A 1 192 ? 14.426 48.634 77.366 1.00 37.81 192 GLU A O 1
ATOM 1496 N N . PRO A 1 193 ? 16.010 49.810 78.426 1.00 45.06 193 PRO A N 1
ATOM 1497 C CA . PRO A 1 193 ? 17.040 49.719 77.394 1.00 45.06 193 PRO A CA 1
ATOM 1498 C C . PRO A 1 193 ? 17.624 48.317 77.155 1.00 45.06 193 PRO A C 1
ATOM 1500 O O . PRO A 1 193 ? 17.597 47.412 77.986 1.00 45.06 193 PRO A O 1
ATOM 1503 N N . ALA A 1 194 ? 18.196 48.177 75.959 1.00 50.22 194 ALA A N 1
ATOM 1504 C CA . ALA A 1 194 ? 18.730 46.969 75.349 1.00 50.22 194 ALA A CA 1
ATOM 1505 C C . ALA A 1 194 ? 19.675 46.135 76.235 1.00 50.22 194 ALA A C 1
ATOM 1507 O O . ALA A 1 194 ? 20.813 46.526 76.472 1.00 50.22 194 ALA A O 1
ATOM 1508 N N . SER A 1 195 ? 19.245 44.919 76.590 1.00 48.72 195 SER A N 1
ATOM 1509 C CA . SER A 1 195 ? 20.119 43.751 76.798 1.00 48.72 195 SER A CA 1
ATOM 1510 C C . SER A 1 195 ? 19.294 42.470 77.014 1.00 48.72 195 SER A C 1
ATOM 1512 O O . SER A 1 195 ? 19.248 41.944 78.121 1.00 48.72 195 SER A O 1
ATOM 1514 N N . CYS A 1 196 ? 18.625 41.972 75.967 1.00 46.38 196 CYS A N 1
ATOM 1515 C CA . CYS A 1 196 ? 18.301 40.543 75.761 1.00 46.38 196 CYS A CA 1
ATOM 1516 C C . CYS A 1 196 ? 17.425 40.379 74.504 1.00 46.38 196 CYS A C 1
ATOM 1518 O O . CYS A 1 196 ? 16.241 40.074 74.584 1.00 46.38 196 CYS A O 1
ATOM 1520 N N . LEU A 1 197 ? 17.992 40.589 73.313 1.00 49.16 197 LEU A N 1
ATOM 1521 C CA . LEU A 1 197 ? 17.321 40.255 72.048 1.00 49.16 197 LEU A CA 1
ATOM 1522 C C . LEU A 1 197 ? 18.118 39.206 71.269 1.00 49.16 197 LEU A C 1
ATOM 1524 O O . LEU A 1 197 ? 18.538 39.418 70.137 1.00 49.16 197 LEU A O 1
ATOM 1528 N N . THR A 1 198 ? 18.280 38.036 71.882 1.00 48.31 198 THR A N 1
ATOM 1529 C CA . THR A 1 198 ? 18.725 36.798 71.217 1.00 48.31 198 THR A CA 1
ATOM 1530 C C . THR A 1 198 ? 17.807 35.624 71.570 1.00 48.31 198 THR A C 1
ATOM 1532 O O . THR A 1 198 ? 18.263 34.522 71.845 1.00 48.31 198 THR A O 1
ATOM 1535 N N . GLY A 1 199 ? 16.485 35.851 71.548 1.00 46.03 199 GLY A N 1
ATOM 1536 C CA . GLY A 1 199 ? 15.502 34.790 71.824 1.00 46.03 199 GLY A CA 1
ATOM 1537 C C . GLY A 1 199 ? 14.131 34.905 71.149 1.00 46.03 199 GLY A C 1
ATOM 1538 O O . GLY A 1 199 ? 13.303 34.024 71.339 1.00 46.03 199 GLY A O 1
ATOM 1539 N N . LEU A 1 200 ? 13.857 35.940 70.344 1.00 43.97 200 LEU A N 1
ATOM 1540 C CA . LEU A 1 200 ? 12.522 36.174 69.760 1.00 43.97 200 LEU A CA 1
ATOM 1541 C C . LEU A 1 200 ? 12.537 36.234 68.225 1.00 43.97 200 LEU A C 1
ATOM 1543 O O . LEU A 1 200 ? 11.998 37.148 67.612 1.00 43.97 200 LEU A O 1
ATOM 1547 N N . LYS A 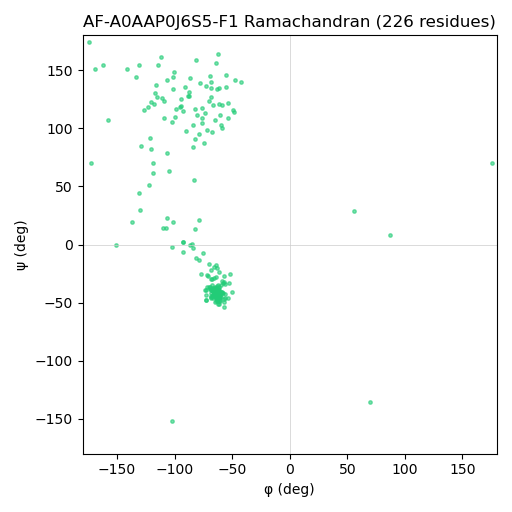1 201 ? 13.137 35.225 67.586 1.00 43.94 201 LYS A N 1
ATOM 1548 C CA . LYS A 1 201 ? 12.899 34.914 66.159 1.00 43.94 201 LYS A CA 1
ATOM 1549 C C . LYS A 1 201 ? 12.058 33.648 65.950 1.00 43.94 201 LYS A C 1
ATOM 1551 O O . LYS A 1 201 ? 11.990 33.138 64.841 1.00 43.94 201 LYS A O 1
ATOM 1556 N N . GLN A 1 202 ? 11.405 33.143 66.996 1.00 43.56 202 GLN A N 1
ATOM 1557 C CA . GLN A 1 202 ? 10.784 31.815 66.972 1.00 43.56 202 GLN A CA 1
ATOM 1558 C C . GLN A 1 202 ? 9.325 31.791 67.445 1.00 43.56 202 GLN A C 1
ATOM 1560 O O . GLN A 1 202 ? 8.873 30.786 67.976 1.00 43.56 202 GLN A O 1
ATOM 1565 N N . LEU A 1 203 ? 8.575 32.884 67.256 1.00 43.72 203 LEU A N 1
ATOM 1566 C CA . LEU A 1 203 ? 7.133 32.915 67.559 1.00 43.72 203 LEU A CA 1
ATOM 1567 C C . LEU A 1 203 ? 6.266 33.613 66.499 1.00 43.72 203 LEU A C 1
ATOM 1569 O O . LEU A 1 203 ? 5.118 33.954 66.766 1.00 43.72 203 LEU A O 1
ATOM 1573 N N . VAL A 1 204 ? 6.762 33.762 65.269 1.00 46.78 204 VAL A N 1
ATOM 1574 C CA . VAL A 1 204 ? 5.885 34.006 64.115 1.00 46.78 204 VAL A CA 1
ATOM 1575 C C . VAL A 1 204 ? 6.256 33.007 63.033 1.00 46.78 204 VAL A C 1
ATOM 1577 O O . VAL A 1 204 ? 7.075 33.287 62.169 1.00 46.78 204 VAL A O 1
ATOM 1580 N N . ASN A 1 205 ? 5.676 31.815 63.124 1.00 35.47 205 ASN A N 1
ATOM 1581 C CA . ASN A 1 205 ? 5.561 30.925 61.980 1.00 35.47 205 ASN A CA 1
ATOM 1582 C C . ASN A 1 205 ? 4.063 30.678 61.787 1.00 35.47 205 ASN A C 1
ATOM 1584 O O . ASN A 1 205 ? 3.501 29.727 62.325 1.00 35.47 205 ASN A O 1
ATOM 1588 N N . TYR A 1 206 ? 3.391 31.613 61.112 1.00 36.72 206 TYR A N 1
ATOM 1589 C CA . TYR A 1 206 ? 2.165 31.247 60.412 1.00 36.72 206 TYR A CA 1
ATOM 1590 C C . TYR A 1 206 ? 2.609 30.340 59.264 1.00 36.72 206 TYR A C 1
ATOM 1592 O O . TYR A 1 206 ? 3.513 30.747 58.533 1.00 36.72 206 TYR A O 1
ATOM 1600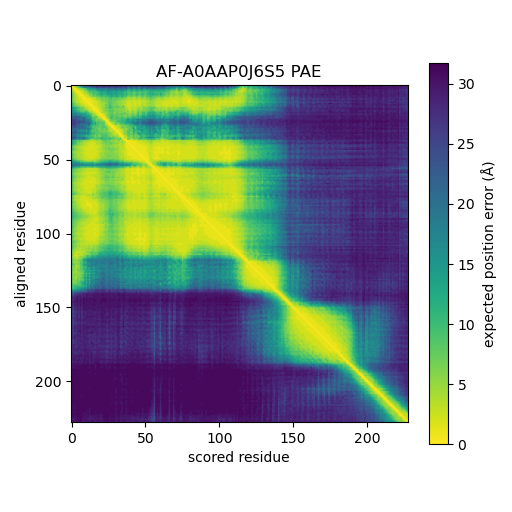 N N . PRO A 1 207 ? 2.047 29.132 59.100 1.00 38.19 207 PRO A N 1
ATOM 1601 C CA . PRO A 1 207 ? 2.255 28.415 57.857 1.00 38.19 207 PRO A CA 1
ATOM 1602 C C . PRO A 1 207 ? 1.719 29.308 56.733 1.00 38.19 207 PRO A C 1
ATOM 1604 O O . PRO A 1 207 ? 0.553 29.709 56.756 1.00 38.19 207 PRO A O 1
ATOM 1607 N N . GLU A 1 208 ? 2.600 29.677 55.803 1.00 43.94 208 GLU A N 1
ATOM 1608 C CA . GLU A 1 208 ? 2.220 30.256 54.515 1.00 43.94 208 GLU A CA 1
ATOM 1609 C C . GLU A 1 208 ? 1.100 29.393 53.902 1.00 43.94 208 GLU A C 1
ATOM 1611 O O . GLU A 1 208 ? 1.123 28.164 54.054 1.00 43.94 208 GLU A O 1
ATOM 1616 N N . PRO A 1 209 ? 0.098 29.992 53.237 1.00 38.88 209 PRO A N 1
ATOM 1617 C CA . PRO A 1 209 ? -0.922 29.221 52.549 1.00 38.88 209 PRO A CA 1
ATOM 1618 C C . PRO A 1 209 ? -0.227 28.371 51.485 1.00 38.88 209 PRO A C 1
ATOM 1620 O O . PRO A 1 209 ? 0.313 28.908 50.519 1.00 38.88 209 PRO A O 1
ATOM 1623 N N . ASN A 1 210 ? -0.214 27.048 51.681 1.00 38.75 210 ASN A N 1
ATOM 1624 C CA . ASN A 1 210 ? 0.350 26.113 50.717 1.00 38.75 210 ASN A CA 1
ATOM 1625 C C . ASN A 1 210 ? -0.289 26.373 49.350 1.00 38.75 210 ASN A C 1
ATOM 1627 O O . ASN A 1 210 ? -1.464 26.085 49.115 1.00 38.75 210 ASN A O 1
ATOM 1631 N N . THR A 1 211 ? 0.520 26.928 48.454 1.00 36.81 211 THR A N 1
ATOM 1632 C CA . THR A 1 211 ? 0.328 26.854 47.017 1.00 36.81 211 THR A CA 1
ATOM 1633 C C . THR A 1 211 ? 0.190 25.381 46.662 1.00 36.81 211 THR A C 1
ATOM 1635 O O . THR A 1 211 ? 1.073 24.581 46.973 1.00 36.81 211 THR A O 1
ATOM 1638 N N . TRP A 1 212 ?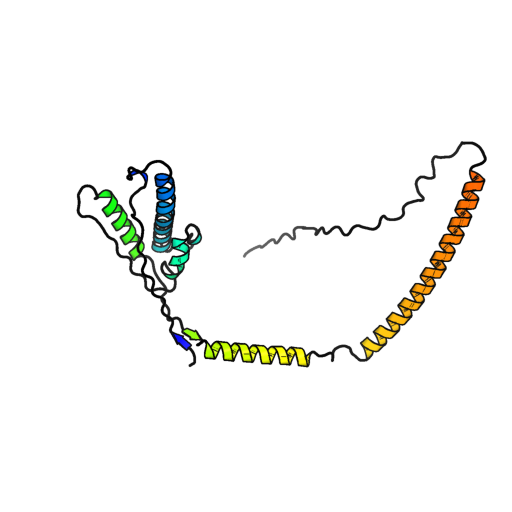 -0.935 25.023 46.050 1.00 41.62 212 TRP A N 1
ATOM 1639 C CA . TRP A 1 212 ? -1.118 23.730 45.410 1.00 41.62 212 TRP A CA 1
ATOM 1640 C C . TRP A 1 212 ? -0.049 23.586 44.330 1.00 41.62 212 TRP A C 1
ATOM 1642 O O . TRP A 1 212 ? -0.165 24.165 43.253 1.00 41.62 212 TRP A O 1
ATOM 1652 N N . SER A 1 213 ? 1.006 22.851 44.654 1.00 33.53 213 SER A N 1
ATOM 1653 C CA . SER A 1 213 ? 1.975 22.374 43.684 1.00 33.53 213 SER A CA 1
ATOM 1654 C C . SER A 1 213 ? 1.660 20.907 43.442 1.00 33.53 213 SER A C 1
ATOM 1656 O O . SER A 1 213 ? 1.895 20.059 44.303 1.00 33.53 213 SER A O 1
ATOM 1658 N N . ASP A 1 214 ? 1.069 20.645 42.279 1.00 46.34 214 ASP A N 1
ATOM 1659 C CA . ASP A 1 214 ? 1.106 19.346 41.624 1.00 46.34 214 ASP A CA 1
ATOM 1660 C C . ASP A 1 214 ? 2.555 18.855 41.586 1.00 46.34 214 ASP A C 1
ATOM 1662 O O . ASP A 1 214 ? 3.378 19.460 40.906 1.00 46.34 214 ASP A O 1
ATOM 1666 N N . GLU A 1 215 ? 2.873 17.757 42.270 1.00 38.41 215 GLU A N 1
ATOM 1667 C CA . GLU A 1 215 ? 4.028 16.933 41.914 1.00 38.41 215 GLU A CA 1
ATOM 1668 C C . GLU A 1 215 ? 3.858 15.507 42.461 1.00 38.41 215 GLU A C 1
ATOM 1670 O O . GLU A 1 215 ? 3.905 15.234 43.660 1.00 38.41 215 GLU A O 1
ATOM 1675 N N . TYR A 1 216 ? 3.594 14.592 41.527 1.00 38.88 216 TYR A N 1
ATOM 1676 C CA . TYR A 1 216 ? 3.557 13.145 41.713 1.00 38.88 216 TYR A CA 1
ATOM 1677 C C . TYR A 1 216 ? 4.965 12.598 42.003 1.00 38.88 216 TYR A C 1
ATOM 1679 O O . TYR A 1 216 ? 5.880 12.882 41.226 1.00 38.88 216 TYR A O 1
ATOM 1687 N N . PRO A 1 217 ? 5.147 11.703 42.990 1.00 40.03 217 PRO A N 1
ATOM 1688 C CA . PRO A 1 217 ? 6.354 10.893 43.071 1.00 40.03 217 PRO A CA 1
ATOM 1689 C C . PRO A 1 217 ? 6.259 9.704 42.104 1.00 40.03 217 PRO A C 1
ATOM 1691 O O . PRO A 1 217 ? 5.475 8.774 42.297 1.00 40.03 217 PRO A O 1
ATOM 1694 N N . LEU A 1 218 ? 7.083 9.737 41.055 1.00 46.09 218 LEU A N 1
ATOM 1695 C CA . LEU A 1 218 ? 7.557 8.537 40.370 1.00 46.09 218 LEU A CA 1
ATOM 1696 C C . LEU A 1 218 ? 8.565 7.850 41.298 1.00 46.09 218 LEU A C 1
ATOM 1698 O O . LEU A 1 218 ? 9.729 8.240 41.327 1.00 46.09 218 LEU A O 1
ATOM 1702 N N . GLU A 1 219 ? 8.125 6.830 42.032 1.00 41.31 219 GLU A N 1
ATOM 1703 C CA . GLU A 1 219 ? 9.035 5.836 42.602 1.00 41.31 219 GLU A CA 1
ATOM 1704 C C . GLU A 1 219 ? 8.760 4.450 42.023 1.00 41.31 219 GLU A C 1
ATOM 1706 O O . GLU A 1 219 ? 7.631 3.968 41.905 1.00 41.31 219 GLU A O 1
ATOM 1711 N N . GLU A 1 220 ? 9.868 3.862 41.593 1.00 42.00 220 GLU A N 1
ATOM 1712 C CA . GLU A 1 220 ? 10.019 2.632 40.849 1.00 42.00 220 GLU A CA 1
ATOM 1713 C C . GLU A 1 220 ? 9.549 1.418 41.659 1.00 42.00 220 GLU A C 1
ATOM 1715 O O . GLU A 1 220 ? 10.242 0.914 42.541 1.00 42.00 220 GLU A O 1
ATOM 1720 N N . ALA A 1 221 ? 8.396 0.862 41.290 1.00 38.66 221 ALA A N 1
ATOM 1721 C CA . ALA A 1 221 ? 8.084 -0.527 41.595 1.00 38.66 221 ALA A CA 1
ATOM 1722 C C . ALA A 1 221 ? 8.816 -1.427 40.586 1.00 38.66 221 ALA A C 1
ATOM 1724 O O . ALA A 1 221 ? 8.345 -1.672 39.472 1.00 38.66 221 ALA A O 1
ATOM 1725 N N . GLY A 1 222 ? 9.998 -1.905 40.978 1.00 37.28 222 GLY A N 1
ATOM 1726 C CA . GLY A 1 222 ? 10.757 -2.916 40.250 1.00 37.28 222 GLY A CA 1
ATOM 1727 C C . GLY A 1 222 ? 9.966 -4.219 40.097 1.00 37.28 222 GLY A C 1
ATOM 1728 O O . GLY A 1 222 ? 9.887 -5.026 41.021 1.00 37.28 222 GLY A O 1
ATOM 1729 N N . PHE A 1 223 ? 9.422 -4.454 38.903 1.00 37.56 223 PHE A N 1
ATOM 1730 C CA . PHE A 1 223 ? 8.948 -5.769 38.480 1.00 37.56 223 PHE A CA 1
ATOM 1731 C C . PHE A 1 223 ? 10.147 -6.646 38.107 1.00 37.56 223 PHE A C 1
ATOM 1733 O O . PHE A 1 223 ? 10.747 -6.502 37.043 1.00 37.56 223 PHE A O 1
ATOM 1740 N N . ARG A 1 224 ? 10.482 -7.589 38.989 1.00 36.28 224 ARG A N 1
ATOM 1741 C CA . ARG A 1 224 ? 11.373 -8.714 38.699 1.00 36.28 224 ARG A CA 1
ATOM 1742 C C . ARG A 1 224 ? 10.505 -9.873 38.196 1.00 36.28 224 ARG A C 1
ATOM 1744 O O . ARG A 1 224 ? 9.880 -10.565 38.990 1.00 36.28 224 ARG A O 1
ATOM 1751 N N . LEU A 1 225 ? 10.420 -10.044 36.877 1.00 39.31 225 LEU A N 1
ATOM 1752 C CA . LEU A 1 225 ? 9.879 -11.256 36.254 1.00 39.31 225 LEU A CA 1
ATOM 1753 C C . LEU A 1 225 ? 11.005 -12.294 36.171 1.00 39.31 225 LEU A C 1
ATOM 1755 O O . LEU A 1 225 ? 11.878 -12.198 35.310 1.00 39.31 225 LEU A O 1
ATOM 1759 N N . GLU A 1 226 ? 10.988 -13.275 37.072 1.00 37.31 226 GLU A N 1
ATOM 1760 C CA . GLU A 1 226 ? 11.566 -14.589 36.789 1.00 37.31 226 GLU A CA 1
ATOM 1761 C C . GLU A 1 226 ? 10.581 -15.339 35.882 1.00 37.31 226 GLU A C 1
ATOM 1763 O O . GLU A 1 226 ? 9.435 -15.581 36.257 1.00 37.31 226 GLU A O 1
ATOM 1768 N N . LEU A 1 227 ? 11.023 -15.660 34.666 1.00 41.03 227 LEU A N 1
ATOM 1769 C CA . LEU A 1 227 ? 10.383 -16.646 33.801 1.00 41.03 227 LEU A CA 1
ATOM 1770 C C . LEU A 1 227 ? 11.103 -17.980 34.018 1.00 41.03 227 LEU A C 1
ATOM 1772 O O . LEU A 1 227 ? 12.304 -18.076 33.753 1.00 41.03 227 LEU A O 1
ATOM 1776 N N . ALA A 1 228 ? 10.355 -18.975 34.489 1.00 45.06 228 ALA A N 1
ATOM 1777 C CA . ALA A 1 228 ? 10.583 -20.385 34.196 1.00 45.06 228 ALA A CA 1
ATOM 1778 C C . ALA A 1 228 ? 9.635 -20.796 33.062 1.00 45.06 228 ALA A C 1
ATOM 1780 O O . ALA A 1 228 ? 8.500 -20.260 33.037 1.00 45.06 228 ALA A O 1
#

Radius of gyration: 39.67 Å; Cα contacts (8 Å, |Δi|>4): 122; chains: 1; bounding box: 55×72×104 Å

Mean predicted aligned error: 18.98 Å

Secondary structure (DSSP, 8-state):
--EEE-------PPPP-S-GGGS---THHHHHHHHHHHHHHHHHHHHHHHTTT--S---GGGSHHHHHTTTTTTSSS----------SGGGHHHHHHHHHHHHHHHT--------EEEPHHHHHHHHHHHHHHHHHHHHHTSS--S-HHHHHHHHHHHHHHHHHHHHHHHHHHHHHHHHHHHHHHHHHHTSS-----SS-SSS--PPP--------------------

Sequence (228 aa):
MNGVFEEPMDFVDLAGSERASQTLYAGARLKEGCHISRSLLTLGTIIRKLSKGRNGHIPYRDSKLTRILQSSLGGNAKTAIICTISPARSHVEQSRNTLSFANCAKEVATNAQVNVVMSDKALVKHLQRELERLESELKGQAPTFVSRDSVALLREKDLQIEQMEKEIEELTRQRDIAKARLESIAKTIVDEPASCLTGLKQLVNYPEPNTWSDEYPLEEAGFRLELA